Protein AF-A0A8T6RGA0-F1 (afdb_monomer)

Sequence (215 aa):
MQAIIEIVREMFVYLILLDALFLQGVWIYLGRKGEEAYIDDLINFRSPDSSLSRFYEWRVSNIANAIAESILFVVVLILTIIGLAALAGDIMILEPLVPVLIFVVFMSLISVIQMVRRIAFAIEKEKEVSKRLKAAEFKIETAQSIVDDLSNQGQFADGRLWFVLFRISRRQDPVGYAVKDVLIEKGKRLLRRIKAEDARRMAGAPPSSEGPGIE

Structure (mmCIF, N/CA/C/O backbone):
data_AF-A0A8T6RGA0-F1
#
_entry.id   AF-A0A8T6RGA0-F1
#
loop_
_atom_site.group_PDB
_atom_site.id
_atom_site.type_symbol
_atom_site.label_atom_id
_atom_site.label_alt_id
_atom_site.label_comp_id
_atom_site.label_asym_id
_atom_site.label_entity_id
_atom_site.label_seq_id
_atom_site.pdbx_PDB_ins_code
_atom_site.Cartn_x
_atom_site.Cartn_y
_atom_site.Cartn_z
_atom_site.occupancy
_atom_site.B_iso_or_equiv
_atom_site.auth_seq_id
_atom_site.auth_comp_id
_atom_site.auth_asym_id
_atom_site.auth_atom_id
_atom_site.pdbx_PDB_model_num
ATOM 1 N N . MET A 1 1 ? 23.045 -3.539 -45.597 1.00 72.25 1 MET A N 1
ATOM 2 C CA . MET A 1 1 ? 23.663 -3.605 -44.252 1.00 72.25 1 MET A CA 1
ATOM 3 C C . MET A 1 1 ? 23.101 -2.520 -43.336 1.00 72.25 1 MET A C 1
ATOM 5 O O . MET A 1 1 ? 22.551 -2.882 -42.311 1.00 72.25 1 MET A O 1
ATOM 9 N N . GLN A 1 2 ? 23.117 -1.238 -43.732 1.00 80.25 2 GLN A N 1
ATOM 10 C CA . GLN A 1 2 ? 22.517 -0.135 -42.951 1.00 80.25 2 GLN A CA 1
ATOM 11 C C . GLN A 1 2 ? 21.025 -0.337 -42.624 1.00 80.25 2 GLN A C 1
ATOM 13 O O . GLN A 1 2 ? 20.662 -0.255 -41.461 1.00 80.25 2 GLN A O 1
ATOM 18 N N . ALA A 1 3 ? 20.198 -0.742 -43.596 1.00 83.12 3 ALA A N 1
ATOM 19 C CA . ALA A 1 3 ? 18.775 -1.011 -43.347 1.00 83.12 3 ALA A CA 1
ATOM 20 C C . ALA A 1 3 ? 18.517 -2.122 -42.305 1.00 83.12 3 ALA A C 1
ATOM 22 O O . ALA A 1 3 ? 17.557 -2.055 -41.553 1.00 83.12 3 ALA A O 1
ATOM 23 N N . ILE A 1 4 ? 19.386 -3.140 -42.226 1.00 84.56 4 ILE A N 1
ATOM 24 C CA . ILE A 1 4 ? 19.249 -4.219 -41.229 1.00 84.56 4 ILE A CA 1
ATOM 25 C C . ILE A 1 4 ? 19.589 -3.690 -39.832 1.00 84.56 4 ILE A C 1
ATOM 27 O O . ILE A 1 4 ? 18.903 -4.017 -38.872 1.00 84.56 4 ILE A O 1
ATOM 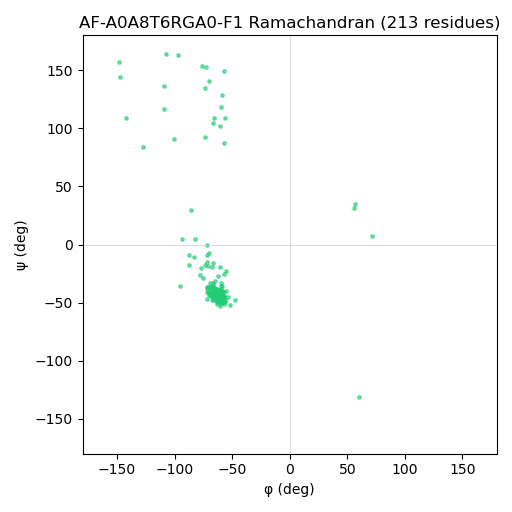31 N N . ILE A 1 5 ? 20.625 -2.853 -39.726 1.00 82.19 5 ILE A N 1
ATOM 32 C CA . ILE A 1 5 ? 21.027 -2.220 -38.464 1.00 82.19 5 ILE A CA 1
ATOM 33 C C . ILE A 1 5 ? 19.908 -1.307 -37.947 1.00 82.19 5 ILE A C 1
ATOM 35 O O . ILE A 1 5 ? 19.596 -1.338 -36.762 1.00 82.19 5 ILE A O 1
ATOM 39 N N . GLU A 1 6 ? 19.267 -0.548 -38.835 1.00 83.75 6 GLU A N 1
ATOM 40 C CA . GLU A 1 6 ? 18.159 0.346 -38.488 1.00 83.75 6 GLU A CA 1
ATOM 41 C C . GLU A 1 6 ? 16.918 -0.423 -38.008 1.00 83.75 6 GLU A C 1
ATOM 43 O O . GLU A 1 6 ? 16.397 -0.121 -36.938 1.00 83.75 6 GLU A O 1
ATOM 48 N N . ILE A 1 7 ? 16.531 -1.503 -38.699 1.00 87.19 7 ILE A N 1
ATOM 49 C CA . ILE A 1 7 ? 15.429 -2.385 -38.266 1.00 87.19 7 ILE A CA 1
ATOM 50 C C . ILE A 1 7 ? 15.711 -3.001 -36.888 1.00 87.19 7 ILE A C 1
ATOM 52 O O . ILE A 1 7 ? 14.831 -3.048 -36.028 1.00 87.19 7 ILE A O 1
ATOM 56 N N . VAL A 1 8 ? 16.939 -3.475 -36.653 1.00 85.88 8 VAL A N 1
ATOM 57 C CA . VAL A 1 8 ? 17.327 -4.039 -35.350 1.00 85.88 8 VAL A CA 1
ATOM 58 C C . VAL A 1 8 ? 17.259 -2.965 -34.262 1.00 85.88 8 VAL A C 1
ATOM 60 O O . VAL A 1 8 ? 16.722 -3.225 -33.186 1.00 85.88 8 VAL A O 1
ATOM 63 N N . ARG A 1 9 ? 17.733 -1.748 -34.549 1.00 84.38 9 ARG A N 1
ATOM 64 C CA . ARG A 1 9 ? 17.664 -0.602 -33.633 1.00 84.38 9 ARG A CA 1
ATOM 65 C C . ARG A 1 9 ? 16.221 -0.278 -33.246 1.00 84.38 9 ARG A C 1
ATOM 67 O O . ARG A 1 9 ? 15.924 -0.168 -32.059 1.00 84.38 9 ARG A O 1
ATOM 74 N N . GLU A 1 10 ? 15.322 -0.174 -34.223 1.00 86.81 10 GLU A N 1
ATOM 75 C CA . GLU A 1 10 ? 13.894 0.068 -33.987 1.00 86.81 10 GLU A CA 1
ATOM 76 C C . GLU A 1 10 ? 13.260 -1.042 -33.141 1.00 86.81 10 GLU A C 1
ATOM 78 O O . GLU A 1 10 ? 12.540 -0.759 -32.183 1.00 86.81 10 GLU A O 1
ATOM 83 N N . MET A 1 11 ? 13.581 -2.307 -33.423 1.00 89.12 11 MET A N 1
ATOM 84 C CA . MET A 1 11 ? 13.098 -3.440 -32.632 1.00 89.12 11 MET A CA 1
ATOM 85 C C . MET A 1 11 ? 13.503 -3.319 -31.153 1.00 89.12 11 MET A C 1
ATOM 87 O O . MET A 1 11 ? 12.670 -3.534 -30.274 1.00 89.12 11 MET A O 1
ATOM 91 N N . PHE A 1 12 ? 14.746 -2.927 -30.859 1.00 88.44 12 PHE A N 1
ATOM 92 C CA . PHE A 1 12 ? 15.197 -2.702 -29.481 1.00 88.44 12 PHE A CA 1
ATOM 93 C C . PHE A 1 12 ? 14.491 -1.524 -28.805 1.00 88.44 12 PHE A C 1
ATOM 95 O O . PHE A 1 12 ? 14.144 -1.625 -27.629 1.00 88.44 12 PHE A O 1
ATOM 102 N N . VAL A 1 13 ? 14.216 -0.440 -29.535 1.00 87.88 13 VAL A N 1
ATOM 103 C CA . VAL A 1 13 ? 13.419 0.688 -29.023 1.00 87.88 13 VAL A CA 1
ATOM 104 C C . VAL A 1 13 ? 12.036 0.204 -28.572 1.00 87.88 13 VAL A C 1
ATOM 106 O O . VAL A 1 13 ? 11.613 0.500 -27.453 1.00 87.88 13 VAL A O 1
ATOM 109 N N . TYR A 1 14 ? 11.353 -0.597 -29.397 1.00 89.25 14 TYR A N 1
ATOM 110 C CA . TYR A 1 14 ? 10.057 -1.178 -29.034 1.00 89.25 14 TYR A CA 1
ATOM 111 C C . TYR A 1 14 ? 10.147 -2.134 -27.843 1.00 89.25 14 TYR A C 1
ATOM 113 O O . TYR A 1 14 ? 9.277 -2.099 -26.973 1.00 89.25 14 TYR A O 1
ATOM 121 N N . LEU A 1 15 ? 11.196 -2.958 -27.772 1.00 91.81 15 LEU A N 1
ATOM 122 C CA . LEU A 1 15 ? 11.413 -3.867 -26.645 1.00 91.81 15 LEU A CA 1
ATOM 123 C C . LEU A 1 15 ? 11.602 -3.109 -25.328 1.00 91.81 15 LEU A C 1
ATOM 125 O O . LEU A 1 15 ? 10.983 -3.476 -24.334 1.00 91.81 15 LEU A O 1
ATOM 129 N N . ILE A 1 16 ? 12.390 -2.029 -25.325 1.00 90.06 16 ILE A N 1
ATOM 130 C CA . ILE A 1 16 ? 12.601 -1.192 -24.134 1.00 90.06 16 ILE A CA 1
ATOM 131 C C . ILE A 1 16 ? 11.288 -0.542 -23.683 1.00 90.06 16 ILE A C 1
ATOM 133 O O . ILE A 1 16 ? 10.979 -0.528 -22.492 1.00 90.06 16 ILE A O 1
ATOM 137 N N . LEU A 1 17 ? 10.489 -0.025 -24.622 1.00 88.81 17 LEU A N 1
ATOM 138 C CA . L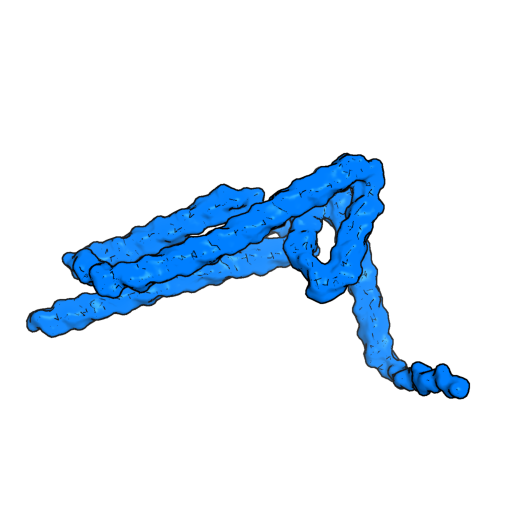EU A 1 17 ? 9.182 0.556 -24.305 1.00 88.81 17 LEU A CA 1
ATOM 139 C C . LEU A 1 17 ? 8.221 -0.480 -23.714 1.00 88.81 17 LEU A C 1
ATOM 141 O O . LEU A 1 17 ? 7.543 -0.201 -22.724 1.00 88.81 17 LEU A O 1
ATOM 145 N N . LEU A 1 18 ? 8.162 -1.670 -24.315 1.00 91.56 18 LEU A N 1
ATOM 146 C CA . LEU A 1 18 ? 7.295 -2.751 -23.860 1.00 91.56 18 LEU A CA 1
ATOM 147 C C . LEU A 1 18 ? 7.705 -3.240 -22.469 1.00 91.56 18 LEU A C 1
ATOM 149 O O . LEU A 1 18 ? 6.834 -3.425 -21.623 1.00 91.56 18 LEU A O 1
ATOM 153 N N . ASP A 1 19 ? 9.005 -3.388 -22.216 1.00 91.62 19 ASP A N 1
ATOM 154 C CA . ASP A 1 19 ? 9.544 -3.773 -20.911 1.00 91.62 19 ASP A CA 1
ATOM 155 C C . ASP A 1 19 ? 9.203 -2.741 -19.826 1.00 91.62 19 ASP A C 1
ATOM 157 O O . ASP A 1 19 ? 8.638 -3.092 -18.788 1.00 91.62 19 ASP A O 1
ATOM 161 N N . ALA A 1 20 ? 9.420 -1.449 -20.097 1.00 88.56 20 ALA A N 1
ATOM 162 C CA . ALA A 1 20 ? 9.095 -0.381 -19.152 1.00 88.56 20 ALA A CA 1
ATOM 163 C C . ALA A 1 20 ? 7.599 -0.358 -18.784 1.00 88.56 20 ALA A C 1
ATOM 165 O O . ALA A 1 20 ? 7.240 -0.275 -17.604 1.00 88.56 20 ALA A O 1
ATOM 166 N N . LEU A 1 21 ? 6.717 -0.477 -19.783 1.00 89.12 21 LEU A N 1
ATOM 167 C CA . LEU A 1 21 ? 5.268 -0.547 -19.570 1.00 89.12 21 LEU A CA 1
ATOM 168 C C . LEU A 1 21 ? 4.856 -1.827 -18.838 1.00 89.12 21 LEU A C 1
ATOM 170 O O . LEU A 1 21 ? 3.984 -1.786 -17.968 1.00 89.12 21 LEU A O 1
ATOM 174 N N . PHE A 1 22 ? 5.483 -2.957 -19.166 1.00 92.88 22 PHE A N 1
ATOM 175 C CA . PHE A 1 22 ? 5.225 -4.236 -18.519 1.00 92.88 22 PHE A CA 1
ATOM 176 C C . PHE A 1 22 ? 5.593 -4.187 -17.034 1.00 92.88 22 PHE A C 1
ATOM 178 O O . PHE A 1 22 ? 4.756 -4.515 -16.192 1.00 92.88 22 PHE A O 1
ATOM 185 N N . LEU A 1 23 ? 6.791 -3.705 -16.693 1.00 92.19 23 LEU A N 1
ATOM 186 C CA . LEU A 1 23 ? 7.234 -3.551 -15.306 1.00 92.19 23 LEU A CA 1
ATOM 187 C C . LEU A 1 23 ? 6.315 -2.612 -14.522 1.00 92.19 23 LEU A C 1
ATOM 189 O O . LEU A 1 23 ? 5.915 -2.938 -13.402 1.00 92.19 23 LEU A O 1
ATOM 193 N N . GLN A 1 24 ? 5.918 -1.484 -15.117 1.00 88.50 24 GLN A N 1
ATOM 194 C CA . GLN A 1 24 ? 4.953 -0.570 -14.505 1.00 88.50 24 GLN A CA 1
ATOM 195 C C . GLN A 1 24 ? 3.589 -1.243 -14.279 1.00 88.50 24 GLN A C 1
ATOM 197 O O . GLN A 1 24 ? 2.985 -1.084 -13.215 1.00 88.50 24 GLN A O 1
ATOM 202 N N . GLY A 1 25 ? 3.109 -2.026 -15.247 1.00 90.81 25 GLY A N 1
ATOM 203 C CA . GLY A 1 25 ? 1.863 -2.782 -15.140 1.00 90.81 25 GLY A CA 1
ATOM 204 C C . GLY A 1 25 ? 1.907 -3.829 -14.027 1.00 90.81 25 GLY A C 1
ATOM 205 O O . GLY A 1 25 ? 1.007 -3.871 -13.186 1.00 90.81 25 GLY A O 1
ATOM 206 N N . VAL A 1 26 ? 2.978 -4.627 -13.973 1.00 92.88 26 VAL A N 1
ATOM 207 C CA . VAL A 1 26 ? 3.211 -5.621 -12.914 1.00 92.88 26 VAL A CA 1
ATOM 208 C C . VAL A 1 26 ? 3.260 -4.948 -11.545 1.00 92.88 26 VAL A C 1
ATOM 210 O O . VAL A 1 26 ? 2.627 -5.426 -10.606 1.00 92.88 26 VAL A O 1
ATOM 213 N N . TRP A 1 27 ? 3.945 -3.811 -11.429 1.00 90.31 27 TRP A N 1
ATOM 214 C CA . TRP A 1 27 ? 4.041 -3.056 -10.183 1.00 90.31 27 TRP A CA 1
ATOM 215 C C . TRP A 1 27 ? 2.680 -2.591 -9.656 1.00 90.31 27 TRP A C 1
ATOM 217 O O . TRP A 1 27 ? 2.332 -2.830 -8.497 1.00 90.31 27 TRP A O 1
ATOM 227 N N . ILE A 1 28 ? 1.880 -1.962 -10.521 1.00 88.00 28 ILE A N 1
ATOM 228 C CA . ILE A 1 28 ? 0.531 -1.498 -10.174 1.00 88.00 28 ILE A CA 1
ATOM 229 C C . ILE A 1 28 ? -0.360 -2.690 -9.810 1.00 88.00 28 ILE A C 1
ATOM 231 O O . ILE A 1 28 ? -1.100 -2.634 -8.824 1.00 88.00 28 ILE A O 1
ATOM 235 N N . TYR A 1 29 ? -0.268 -3.779 -10.575 1.00 92.31 29 TYR A N 1
ATOM 236 C CA . TYR A 1 29 ? -1.023 -5.002 -10.325 1.00 92.31 29 TYR A CA 1
ATOM 237 C C . TYR A 1 29 ? -0.696 -5.612 -8.957 1.00 92.31 29 TYR A C 1
ATOM 239 O O . TYR A 1 29 ? -1.614 -5.913 -8.193 1.00 92.31 29 TYR A O 1
ATOM 247 N N . LEU A 1 30 ? 0.591 -5.746 -8.616 1.00 92.06 30 LEU A N 1
ATOM 248 C CA . LEU A 1 30 ? 1.034 -6.258 -7.317 1.00 92.06 30 LEU A CA 1
ATOM 249 C C . LEU A 1 30 ? 0.570 -5.363 -6.167 1.00 92.06 30 LEU A C 1
ATOM 251 O O . LEU A 1 30 ? 0.084 -5.879 -5.162 1.00 92.06 30 LEU A O 1
ATOM 255 N N . GLY A 1 31 ? 0.654 -4.038 -6.326 1.00 88.88 31 GLY A N 1
ATOM 256 C CA . GLY A 1 31 ? 0.154 -3.086 -5.334 1.00 88.88 31 GLY A CA 1
ATOM 257 C C . GLY A 1 31 ? -1.342 -3.262 -5.069 1.00 88.88 31 GLY A C 1
ATOM 258 O O . GLY A 1 31 ? -1.751 -3.418 -3.920 1.00 88.88 31 GLY A O 1
ATOM 259 N N . ARG A 1 32 ? -2.148 -3.324 -6.134 1.00 90.38 32 ARG A N 1
ATOM 260 C CA . ARG A 1 32 ? -3.601 -3.504 -6.033 1.00 90.38 32 ARG A CA 1
ATOM 261 C C . ARG A 1 32 ? -3.978 -4.868 -5.451 1.00 90.38 32 ARG A C 1
ATOM 263 O O . ARG A 1 32 ? -4.861 -4.950 -4.606 1.00 90.38 32 ARG A O 1
ATOM 270 N N . LYS A 1 33 ? -3.318 -5.946 -5.881 1.00 93.31 33 LYS A N 1
ATOM 271 C CA . LYS A 1 33 ? -3.587 -7.292 -5.353 1.00 93.31 33 LYS A CA 1
ATOM 272 C C . LYS A 1 33 ? -3.156 -7.447 -3.899 1.00 93.31 33 LYS A C 1
ATOM 274 O O . LYS A 1 33 ? -3.854 -8.111 -3.138 1.00 93.31 33 LYS A O 1
ATOM 279 N N . GLY A 1 34 ? -2.045 -6.822 -3.516 1.00 92.38 34 GLY A N 1
ATOM 280 C CA . GLY A 1 34 ? -1.620 -6.715 -2.123 1.00 92.38 34 GLY A CA 1
ATOM 281 C C . GLY A 1 34 ? -2.650 -5.990 -1.265 1.00 92.38 34 GLY A C 1
ATOM 282 O O . GLY A 1 34 ? -3.013 -6.492 -0.206 1.00 92.38 34 GLY A O 1
ATOM 283 N N . GLU A 1 35 ? -3.164 -4.859 -1.751 1.00 90.31 35 GLU A N 1
ATOM 284 C CA . GLU A 1 35 ? -4.221 -4.097 -1.081 1.00 90.31 35 GLU A CA 1
ATOM 285 C C . GLU A 1 35 ? -5.500 -4.925 -0.903 1.00 90.31 35 GLU A C 1
ATOM 287 O O . GLU A 1 35 ? -5.999 -5.025 0.214 1.00 90.31 35 GLU A O 1
ATOM 292 N N . GLU A 1 36 ? -5.999 -5.559 -1.970 1.00 92.31 36 GLU A N 1
ATOM 293 C CA . GLU A 1 36 ? -7.197 -6.412 -1.930 1.00 92.31 36 GLU A CA 1
ATOM 294 C C . GLU A 1 36 ? -7.044 -7.545 -0.896 1.00 92.31 36 GLU A C 1
ATOM 296 O O . GLU A 1 36 ? -7.918 -7.725 -0.048 1.00 92.31 36 GLU A O 1
ATOM 301 N N . ALA A 1 37 ? -5.918 -8.268 -0.925 1.00 90.69 37 ALA A N 1
ATOM 302 C CA . ALA A 1 37 ? -5.650 -9.365 0.007 1.00 90.69 37 ALA A CA 1
ATOM 303 C C . ALA A 1 37 ? -5.523 -8.880 1.460 1.00 90.69 37 ALA A C 1
ATOM 305 O O . ALA A 1 37 ? -6.036 -9.514 2.378 1.00 90.69 37 ALA A O 1
ATOM 306 N N . TYR A 1 38 ? -4.863 -7.741 1.673 1.00 91.50 38 TYR A N 1
ATOM 307 C CA . TYR A 1 38 ? -4.714 -7.167 3.005 1.00 91.50 38 TYR A CA 1
ATOM 308 C C . TYR A 1 38 ? -6.035 -6.657 3.571 1.00 91.50 38 TYR A C 1
ATOM 310 O O . TYR A 1 38 ? -6.313 -6.868 4.748 1.00 91.50 38 TYR A O 1
ATOM 318 N N . ILE A 1 39 ? -6.858 -5.996 2.754 1.00 89.25 39 ILE A N 1
ATOM 319 C CA . ILE A 1 39 ? -8.182 -5.522 3.168 1.00 89.25 39 ILE A CA 1
ATOM 320 C C . ILE A 1 39 ? -9.084 -6.704 3.536 1.00 89.25 39 ILE A C 1
ATOM 322 O O . ILE A 1 39 ? -9.800 -6.615 4.532 1.00 89.25 39 ILE A O 1
ATOM 326 N N . ASP A 1 40 ? -9.031 -7.809 2.792 1.00 89.56 40 ASP A N 1
ATOM 327 C CA . ASP A 1 40 ? -9.801 -9.012 3.122 1.00 89.56 40 ASP A CA 1
ATOM 328 C C . ASP A 1 40 ? -9.390 -9.603 4.482 1.00 89.56 40 ASP A C 1
ATOM 330 O O . ASP A 1 40 ? -10.238 -9.819 5.354 1.00 89.56 40 ASP A O 1
ATOM 334 N N . ASP A 1 41 ? -8.086 -9.768 4.729 1.00 89.06 41 ASP A N 1
ATOM 335 C CA . ASP A 1 41 ? -7.579 -10.219 6.034 1.00 89.06 41 ASP A CA 1
ATOM 336 C C . ASP A 1 41 ? -8.000 -9.260 7.163 1.00 89.06 41 ASP A C 1
ATOM 338 O O . ASP A 1 41 ? -8.397 -9.679 8.257 1.00 89.06 41 ASP A O 1
ATOM 342 N N . LEU A 1 42 ? -7.959 -7.958 6.879 1.00 88.19 42 LEU A N 1
ATOM 343 C CA . LEU A 1 42 ? -8.271 -6.884 7.810 1.00 88.19 42 LEU A CA 1
ATOM 344 C C . LEU A 1 42 ? -9.757 -6.863 8.212 1.00 88.19 42 LEU A C 1
ATOM 346 O O . LEU A 1 42 ? -10.061 -6.757 9.401 1.00 88.19 42 LEU A O 1
ATOM 350 N N . ILE A 1 43 ? -10.674 -7.015 7.252 1.00 85.19 43 ILE A N 1
ATOM 351 C CA . ILE A 1 43 ? -12.129 -7.072 7.491 1.00 85.19 43 ILE A CA 1
ATOM 352 C C . ILE A 1 43 ? -12.510 -8.340 8.265 1.00 85.19 43 ILE A C 1
ATOM 354 O O . ILE A 1 43 ? -13.414 -8.313 9.101 1.00 85.19 43 ILE A O 1
ATOM 358 N N . ASN A 1 44 ? -11.795 -9.442 8.035 1.00 86.50 44 ASN A N 1
ATOM 359 C CA . ASN A 1 44 ? -12.002 -10.703 8.743 1.00 86.50 44 ASN A CA 1
ATOM 360 C C . ASN A 1 44 ? -11.298 -10.767 10.112 1.00 86.50 44 ASN A C 1
ATOM 362 O O . ASN A 1 44 ? -11.341 -11.808 10.773 1.00 86.50 44 ASN A O 1
ATOM 366 N N . PHE A 1 45 ? -10.669 -9.673 10.562 1.00 85.56 45 PHE A N 1
ATOM 367 C CA . PHE A 1 45 ? -9.913 -9.584 11.818 1.00 85.56 45 PHE A CA 1
ATOM 368 C C . PHE A 1 45 ? -8.792 -10.632 11.946 1.00 85.56 45 PHE A C 1
ATOM 370 O O . PHE A 1 45 ? -8.486 -11.080 13.058 1.00 85.56 45 PHE A O 1
ATOM 377 N N . ARG A 1 46 ? -8.192 -11.039 10.822 1.00 84.25 46 ARG A N 1
ATOM 378 C CA . ARG A 1 46 ? -7.094 -12.013 10.755 1.00 84.25 46 ARG A CA 1
ATOM 379 C C . ARG A 1 46 ? -5.738 -11.316 10.671 1.00 84.25 46 ARG A C 1
ATOM 381 O O . ARG A 1 46 ? -5.642 -10.116 10.407 1.00 84.25 46 ARG A O 1
ATOM 388 N N . SER A 1 47 ? -4.673 -12.056 10.959 1.00 85.25 47 SER A N 1
ATOM 389 C CA . SER A 1 47 ? -3.321 -11.652 10.575 1.00 85.25 47 SER A CA 1
ATOM 390 C C . SER A 1 47 ? -3.123 -11.808 9.061 1.00 85.25 47 SER A C 1
ATOM 392 O O . SER A 1 47 ? -3.772 -12.652 8.453 1.00 85.25 47 SER A O 1
ATOM 394 N N . PRO A 1 48 ? -2.226 -11.016 8.453 1.00 87.06 48 PRO A N 1
ATOM 395 C CA . PRO A 1 48 ? -1.739 -11.204 7.103 1.00 87.06 48 PRO A CA 1
ATOM 396 C C . PRO A 1 48 ? -1.057 -12.546 6.963 1.00 87.06 48 PRO A C 1
ATOM 398 O O . PRO A 1 48 ? 0.093 -12.723 7.369 1.00 87.06 48 PRO A O 1
ATOM 401 N N . ASP A 1 49 ? -1.773 -13.486 6.366 1.00 88.44 49 ASP A N 1
ATOM 402 C CA . ASP A 1 49 ? -1.271 -14.845 6.207 1.00 88.44 49 ASP A CA 1
ATOM 403 C C . ASP A 1 49 ? -0.631 -15.015 4.815 1.00 88.44 49 ASP A C 1
ATOM 405 O O . ASP A 1 49 ? 0.417 -15.653 4.657 1.00 88.44 49 ASP A O 1
ATOM 409 N N . SER A 1 50 ? -1.193 -14.363 3.789 1.00 91.56 50 SER A N 1
ATOM 410 C CA . SER A 1 50 ? -0.662 -14.420 2.421 1.00 91.56 50 SER A CA 1
ATOM 411 C C . SER A 1 50 ? 0.597 -13.559 2.232 1.00 91.56 50 SER A C 1
ATOM 413 O O . SER A 1 50 ? 0.825 -12.566 2.926 1.00 91.56 50 SER A O 1
ATOM 415 N N . SER A 1 51 ? 1.454 -13.929 1.274 1.00 92.44 51 SER A N 1
ATOM 416 C CA . SER A 1 51 ? 2.651 -13.143 0.926 1.00 92.44 51 SER A CA 1
ATOM 417 C C . SER A 1 51 ? 2.297 -11.727 0.460 1.00 92.44 51 SER A C 1
ATOM 419 O O . SER A 1 51 ? 2.958 -10.774 0.861 1.00 92.44 51 SER A O 1
ATOM 421 N N . LEU A 1 52 ? 1.228 -11.584 -0.329 1.00 91.31 52 LEU A N 1
ATOM 422 C CA . LEU A 1 52 ? 0.736 -10.300 -0.832 1.00 91.31 52 LEU A CA 1
ATOM 423 C C . LEU A 1 52 ? 0.169 -9.413 0.282 1.00 91.31 52 LEU A C 1
ATOM 425 O O . LEU A 1 52 ? 0.465 -8.220 0.321 1.00 91.31 52 LEU A O 1
ATOM 429 N N . SER A 1 53 ? -0.586 -9.997 1.214 1.00 91.31 53 SER A N 1
ATOM 430 C CA . SER A 1 53 ? -1.116 -9.278 2.377 1.00 91.31 53 SER A CA 1
ATOM 431 C C . SER A 1 53 ? 0.010 -8.796 3.295 1.00 91.31 53 SER A C 1
ATOM 433 O O . SER A 1 53 ? 0.039 -7.628 3.678 1.00 91.31 53 SER A O 1
ATOM 435 N N . ARG A 1 54 ? 1.012 -9.647 3.567 1.00 92.62 54 ARG A N 1
ATOM 436 C CA . ARG A 1 54 ? 2.204 -9.269 4.352 1.00 92.62 54 ARG A CA 1
ATOM 437 C C . ARG A 1 54 ? 3.047 -8.202 3.665 1.00 92.62 54 ARG A C 1
ATOM 439 O O . ARG A 1 54 ? 3.536 -7.289 4.326 1.00 92.62 54 ARG A O 1
ATOM 446 N N . PHE A 1 55 ? 3.204 -8.296 2.346 1.00 92.31 55 PHE A N 1
ATOM 447 C CA . PHE A 1 55 ? 3.866 -7.267 1.550 1.00 92.31 55 PHE A CA 1
ATOM 448 C C . PHE A 1 55 ? 3.157 -5.917 1.6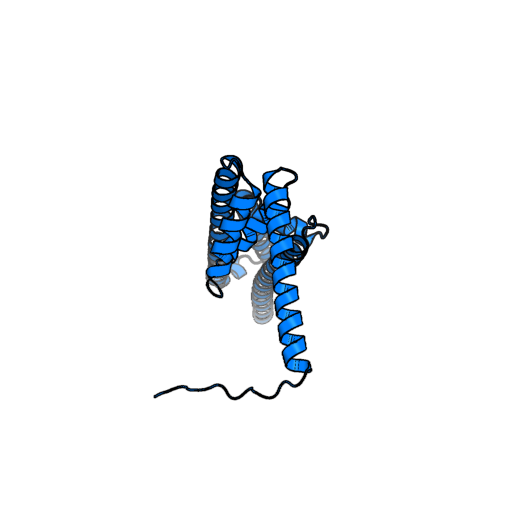94 1.00 92.31 55 PHE A C 1
ATOM 450 O O . PHE A 1 55 ? 3.803 -4.906 1.975 1.00 92.31 55 PHE A O 1
ATOM 457 N N . TYR A 1 56 ? 1.829 -5.902 1.566 1.00 91.44 56 TYR A N 1
ATOM 458 C CA . TYR A 1 56 ? 1.067 -4.670 1.709 1.00 91.44 56 TYR A CA 1
ATOM 459 C C . TYR A 1 56 ? 1.078 -4.147 3.152 1.00 91.44 56 TYR A C 1
ATOM 461 O O . TYR A 1 56 ? 1.270 -2.950 3.347 1.00 91.44 56 TYR A O 1
ATOM 469 N N . GLU A 1 57 ? 0.982 -5.014 4.168 1.00 92.12 57 GLU A N 1
ATOM 470 C CA . GLU A 1 57 ? 1.141 -4.642 5.584 1.00 92.12 57 GLU A CA 1
ATOM 471 C C . GLU A 1 57 ? 2.486 -3.956 5.832 1.00 92.12 57 GLU A C 1
ATOM 473 O O . GLU A 1 57 ? 2.539 -2.866 6.410 1.00 92.12 57 GLU A O 1
ATOM 478 N N . TRP A 1 58 ? 3.574 -4.563 5.349 1.00 92.62 58 TRP A N 1
ATOM 479 C CA . TRP A 1 58 ? 4.907 -3.978 5.422 1.00 92.62 58 TRP A CA 1
ATOM 480 C C . TRP A 1 58 ? 4.935 -2.604 4.744 1.00 92.62 58 TRP A C 1
ATOM 482 O O . TRP A 1 58 ? 5.395 -1.638 5.360 1.00 92.62 58 TRP A O 1
ATOM 492 N N . ARG A 1 59 ? 4.358 -2.476 3.544 1.00 89.19 59 ARG A N 1
ATOM 493 C CA . ARG A 1 59 ? 4.274 -1.215 2.793 1.00 89.19 59 ARG A CA 1
ATOM 494 C C . ARG A 1 59 ? 3.537 -0.112 3.562 1.00 89.19 59 ARG A C 1
ATOM 496 O O . ARG A 1 59 ? 4.018 1.017 3.596 1.00 89.19 59 ARG A O 1
ATOM 503 N N . VAL A 1 60 ? 2.401 -0.412 4.199 1.00 88.50 60 VAL A N 1
ATOM 504 C CA . VAL A 1 60 ? 1.572 0.588 4.912 1.00 88.50 60 VAL A CA 1
ATOM 505 C C . VAL A 1 60 ? 1.972 0.814 6.372 1.00 88.50 60 VAL A C 1
ATOM 507 O O . VAL A 1 60 ? 1.452 1.721 7.028 1.00 88.50 60 VAL A O 1
ATOM 510 N N . SER A 1 61 ? 2.865 -0.010 6.921 1.00 87.75 61 SER A N 1
ATOM 511 C CA . SER A 1 61 ? 3.301 0.108 8.318 1.00 87.75 61 SER A CA 1
ATOM 512 C C . SER A 1 61 ? 4.088 1.397 8.583 1.00 87.75 61 SER A C 1
ATOM 514 O O . SER A 1 61 ? 3.918 2.012 9.637 1.00 87.75 61 SER A O 1
ATOM 516 N N . ASN A 1 62 ? 4.899 1.840 7.618 1.00 88.69 62 ASN A N 1
ATOM 517 C CA . ASN A 1 62 ? 5.710 3.046 7.714 1.00 88.69 62 ASN A CA 1
ATOM 518 C C . ASN A 1 62 ? 5.867 3.709 6.337 1.00 88.69 62 ASN A C 1
ATOM 520 O O . ASN A 1 62 ? 6.036 3.036 5.324 1.00 88.69 62 ASN A O 1
ATOM 524 N N . ILE A 1 63 ? 5.896 5.042 6.320 1.00 89.31 63 ILE A N 1
ATOM 525 C CA . ILE A 1 63 ? 6.175 5.855 5.130 1.00 89.31 63 ILE A CA 1
ATOM 526 C C . ILE A 1 63 ? 7.512 5.455 4.492 1.00 89.31 63 ILE A C 1
ATOM 528 O O . ILE A 1 63 ? 7.607 5.368 3.270 1.00 89.31 63 ILE A O 1
ATOM 532 N N . ALA A 1 64 ? 8.528 5.170 5.312 1.00 89.62 64 ALA A N 1
ATOM 533 C CA . ALA A 1 64 ? 9.848 4.773 4.829 1.00 89.62 64 ALA A CA 1
ATOM 534 C C . ALA A 1 64 ? 9.804 3.500 3.966 1.00 89.62 64 ALA A C 1
ATOM 536 O O . ALA A 1 64 ? 10.519 3.425 2.972 1.00 89.62 64 ALA A O 1
ATOM 537 N N . ASN A 1 65 ? 8.929 2.542 4.290 1.00 90.62 65 ASN A N 1
ATOM 538 C CA . ASN A 1 65 ? 8.800 1.299 3.527 1.00 90.62 65 ASN A CA 1
ATOM 539 C C . ASN A 1 65 ? 8.184 1.559 2.152 1.00 90.62 65 ASN A C 1
ATOM 541 O O . ASN A 1 65 ? 8.703 1.074 1.154 1.00 90.62 65 ASN A O 1
ATOM 545 N N . ALA A 1 66 ? 7.137 2.387 2.082 1.00 87.12 66 ALA A N 1
ATOM 546 C CA . ALA A 1 66 ? 6.547 2.793 0.808 1.00 87.12 66 ALA A CA 1
ATOM 547 C C . ALA A 1 66 ? 7.546 3.555 -0.080 1.00 87.12 66 ALA A C 1
ATOM 549 O O . ALA A 1 66 ? 7.587 3.339 -1.289 1.00 87.12 66 ALA A O 1
ATOM 550 N N . ILE A 1 67 ? 8.385 4.416 0.507 1.00 89.00 67 ILE A N 1
ATOM 551 C CA . ILE A 1 67 ? 9.457 5.103 -0.228 1.00 89.00 67 ILE A CA 1
ATOM 552 C C . ILE A 1 67 ? 10.519 4.100 -0.700 1.00 89.00 67 ILE A C 1
ATOM 554 O O . ILE A 1 67 ? 10.908 4.140 -1.864 1.00 89.00 67 ILE A O 1
ATOM 558 N N . ALA A 1 68 ? 10.964 3.185 0.164 1.00 91.50 68 ALA A N 1
ATOM 559 C CA . ALA A 1 68 ? 11.975 2.183 -0.174 1.00 91.50 68 ALA A CA 1
ATOM 560 C C . ALA A 1 68 ? 11.519 1.257 -1.313 1.00 91.50 68 ALA A C 1
ATOM 562 O O . ALA A 1 68 ? 12.266 1.026 -2.257 1.00 91.50 68 ALA A O 1
ATOM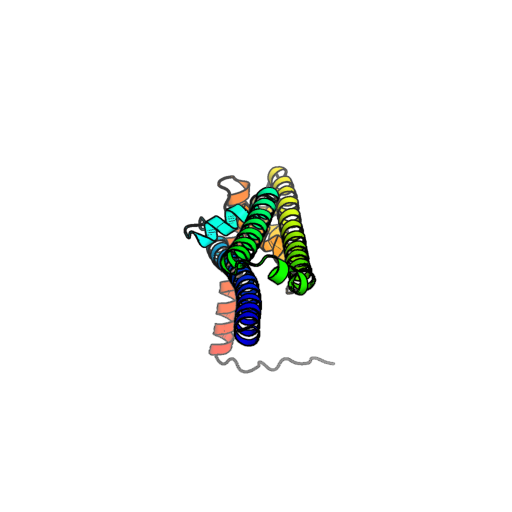 563 N N . GLU A 1 69 ? 10.275 0.784 -1.254 1.00 89.69 69 GLU A N 1
ATOM 564 C CA . GLU A 1 69 ? 9.607 -0.016 -2.289 1.00 89.69 69 GLU A CA 1
ATOM 565 C C . GLU A 1 69 ? 9.586 0.741 -3.628 1.00 89.69 69 GLU A C 1
ATOM 567 O O . GLU A 1 69 ? 9.978 0.216 -4.667 1.00 89.69 69 GLU A O 1
ATOM 572 N N . SER A 1 70 ? 9.260 2.030 -3.590 1.00 86.31 70 SER A N 1
ATOM 573 C CA . SER A 1 70 ? 9.245 2.897 -4.770 1.00 86.31 70 SER A CA 1
ATOM 574 C C . SER A 1 70 ? 10.627 3.121 -5.387 1.00 86.31 70 SER A C 1
ATOM 576 O O . SER A 1 70 ? 10.778 3.071 -6.607 1.00 86.31 70 SER A O 1
ATOM 578 N N . ILE A 1 71 ? 11.646 3.354 -4.555 1.00 89.25 71 ILE A N 1
ATOM 579 C CA . ILE A 1 71 ? 13.036 3.485 -5.008 1.00 89.25 71 ILE A CA 1
ATOM 580 C C . ILE A 1 71 ? 13.508 2.166 -5.620 1.00 89.25 71 ILE A C 1
ATOM 582 O O . ILE A 1 71 ? 14.113 2.179 -6.689 1.00 89.25 71 ILE A O 1
ATOM 586 N N . LEU A 1 72 ? 13.194 1.034 -4.984 1.00 92.12 72 LEU A N 1
ATOM 587 C CA . LEU A 1 72 ? 13.535 -0.292 -5.492 1.00 92.12 72 LEU A CA 1
ATOM 588 C C . LEU A 1 72 ? 12.949 -0.519 -6.891 1.00 92.12 72 LEU A C 1
ATOM 590 O O . LEU A 1 72 ? 13.670 -0.965 -7.779 1.00 92.12 72 LEU A O 1
ATOM 594 N N . PHE A 1 73 ? 11.682 -0.157 -7.110 1.00 90.31 73 PHE A N 1
ATOM 595 C CA . PHE A 1 73 ? 11.059 -0.236 -8.432 1.00 90.31 73 PHE A CA 1
ATOM 596 C C . PHE A 1 73 ? 11.796 0.611 -9.476 1.00 90.31 73 PHE A C 1
ATOM 598 O O . PHE A 1 73 ? 12.118 0.111 -10.551 1.00 90.31 73 PHE A O 1
ATOM 605 N N . VAL A 1 74 ? 12.118 1.869 -9.155 1.00 88.00 74 VAL A N 1
ATOM 606 C CA . VAL A 1 74 ? 12.847 2.761 -10.073 1.00 88.00 74 VAL A CA 1
ATOM 607 C C . VAL A 1 74 ? 14.236 2.209 -10.399 1.00 88.00 74 VAL A C 1
ATOM 609 O O . VAL A 1 74 ? 14.647 2.239 -11.555 1.00 88.00 74 VAL A O 1
ATOM 612 N N . VAL A 1 75 ? 14.948 1.665 -9.410 1.00 91.62 75 VAL A N 1
ATOM 613 C CA . VAL A 1 75 ? 16.257 1.031 -9.625 1.00 91.62 75 VAL A CA 1
ATOM 614 C C . VAL A 1 75 ? 16.129 -0.172 -10.560 1.00 91.62 75 VAL A C 1
ATOM 616 O O . VAL A 1 75 ? 16.892 -0.271 -11.516 1.00 91.62 75 VAL A O 1
ATOM 619 N N . VAL A 1 76 ? 15.151 -1.053 -10.334 1.00 93.19 76 VAL A N 1
ATOM 620 C CA . VAL A 1 76 ? 14.899 -2.215 -11.204 1.00 93.19 76 VAL A CA 1
ATOM 621 C C . VAL A 1 76 ? 14.559 -1.776 -12.629 1.00 93.19 76 VAL A C 1
ATOM 623 O O . VAL A 1 76 ? 15.112 -2.326 -13.579 1.00 93.19 76 VAL A O 1
ATOM 626 N N . LEU A 1 77 ? 13.713 -0.757 -12.789 1.00 89.88 77 LEU A N 1
ATOM 627 C CA . LEU A 1 77 ? 13.347 -0.194 -14.089 1.00 89.88 77 LEU A CA 1
ATOM 628 C C . LEU A 1 77 ? 14.569 0.376 -14.830 1.00 89.88 77 LEU A C 1
ATOM 630 O O . LEU A 1 77 ? 14.791 0.083 -15.998 1.00 89.88 77 LEU A O 1
ATOM 634 N N . ILE A 1 78 ? 15.405 1.165 -14.154 1.00 88.56 78 ILE A N 1
ATOM 635 C CA . ILE A 1 78 ? 16.610 1.738 -14.771 1.00 88.56 78 ILE A CA 1
ATOM 636 C C . ILE A 1 78 ? 17.595 0.631 -15.168 1.00 88.56 78 ILE A C 1
ATOM 638 O O . ILE A 1 78 ? 18.133 0.658 -16.273 1.00 88.56 78 ILE A O 1
ATOM 642 N N . LEU A 1 79 ? 17.824 -0.353 -14.293 1.00 93.00 79 LEU A N 1
ATOM 643 C CA . LEU A 1 79 ? 18.752 -1.455 -14.563 1.00 93.00 79 LEU A CA 1
ATOM 644 C C . LEU A 1 79 ? 18.297 -2.331 -15.735 1.00 93.00 79 LEU A C 1
ATOM 646 O O . LEU A 1 79 ? 19.133 -2.750 -16.532 1.00 93.00 79 LEU A O 1
ATOM 650 N N . THR A 1 80 ? 16.996 -2.588 -15.859 1.00 93.25 80 THR A N 1
ATOM 651 C CA . THR A 1 80 ? 16.427 -3.363 -16.975 1.00 93.25 80 THR A CA 1
ATOM 652 C C . THR A 1 80 ? 16.563 -2.615 -18.299 1.00 93.25 80 THR A C 1
ATOM 654 O O . THR A 1 80 ? 17.074 -3.185 -19.262 1.00 93.25 80 THR A O 1
ATOM 657 N N . ILE A 1 81 ? 16.267 -1.312 -18.326 1.00 90.38 81 ILE A N 1
ATOM 658 C CA . ILE A 1 81 ? 16.477 -0.461 -19.509 1.00 90.38 81 ILE A CA 1
ATOM 659 C C . ILE A 1 81 ? 17.956 -0.413 -19.919 1.00 90.38 81 ILE A C 1
ATOM 661 O O . ILE A 1 81 ? 18.277 -0.600 -21.094 1.00 90.38 81 ILE A O 1
ATOM 665 N N . ILE A 1 82 ? 18.869 -0.181 -18.967 1.00 89.50 82 ILE A N 1
ATOM 666 C CA . ILE A 1 82 ? 20.316 -0.156 -19.240 1.00 89.50 82 ILE A CA 1
ATOM 667 C C . ILE A 1 82 ? 20.787 -1.523 -19.745 1.00 89.50 82 ILE A C 1
ATOM 669 O O . ILE A 1 82 ? 21.565 -1.584 -20.695 1.00 89.50 82 ILE A O 1
ATOM 673 N N . GLY A 1 83 ? 20.302 -2.614 -19.148 1.00 91.12 83 GLY A N 1
ATOM 674 C CA . GLY A 1 83 ? 20.606 -3.974 -19.585 1.00 91.12 83 GLY A CA 1
ATOM 675 C C . GLY A 1 83 ? 20.177 -4.228 -21.031 1.00 91.12 83 GLY A C 1
ATOM 676 O O . GLY A 1 83 ? 20.970 -4.733 -21.821 1.00 91.12 83 GLY A O 1
ATOM 677 N N . LEU A 1 84 ? 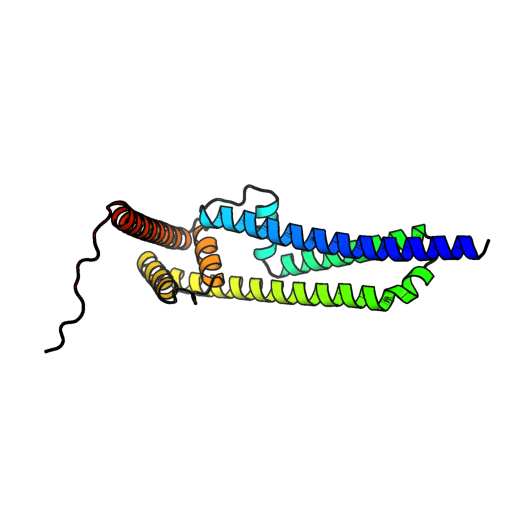18.964 -3.813 -21.407 1.00 91.12 84 LEU A N 1
ATOM 678 C CA . LEU A 1 84 ? 18.465 -3.929 -22.780 1.00 91.12 84 LEU A CA 1
ATOM 679 C C . LEU A 1 84 ? 19.266 -3.071 -23.770 1.00 91.12 84 LEU A C 1
ATOM 681 O O . LEU A 1 84 ? 19.597 -3.546 -24.855 1.00 91.12 84 LEU A O 1
ATOM 685 N N . ALA A 1 85 ? 19.638 -1.844 -23.396 1.00 88.31 85 ALA A N 1
ATOM 686 C CA . ALA A 1 85 ? 20.485 -0.990 -24.230 1.00 88.31 85 ALA A CA 1
ATOM 687 C C . ALA A 1 85 ? 21.900 -1.566 -24.410 1.00 88.31 85 ALA A C 1
ATOM 689 O O . ALA A 1 85 ? 22.451 -1.536 -25.509 1.00 88.31 85 ALA A O 1
ATOM 690 N N . ALA A 1 86 ? 22.477 -2.146 -23.352 1.00 89.25 86 ALA A N 1
ATOM 691 C CA . ALA A 1 86 ? 23.769 -2.821 -23.421 1.00 89.25 86 ALA A CA 1
ATOM 692 C C . ALA A 1 86 ? 23.721 -4.060 -24.333 1.00 89.25 86 ALA A C 1
ATOM 694 O O . ALA A 1 86 ? 24.653 -4.279 -25.105 1.00 89.25 86 ALA A O 1
ATOM 695 N N . LEU A 1 87 ? 22.625 -4.832 -24.300 1.00 90.19 87 LEU A N 1
ATOM 696 C CA . LEU A 1 87 ? 22.399 -5.964 -25.211 1.00 90.19 87 LEU A CA 1
ATOM 697 C C . LEU A 1 87 ? 22.261 -5.531 -26.676 1.00 90.19 87 LEU A C 1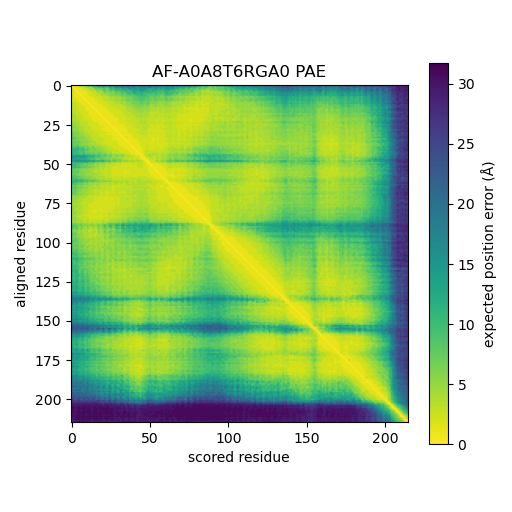
ATOM 699 O O . LEU A 1 87 ? 22.669 -6.273 -27.567 1.00 90.19 87 LEU A O 1
ATOM 703 N N . ALA A 1 88 ? 21.723 -4.337 -26.927 1.00 87.00 88 ALA A N 1
ATOM 704 C CA . ALA A 1 88 ? 21.654 -3.763 -28.267 1.00 87.00 88 ALA A CA 1
ATOM 705 C C . ALA A 1 88 ? 23.025 -3.300 -28.799 1.00 87.00 88 ALA A C 1
ATOM 707 O O . ALA A 1 88 ? 23.167 -3.049 -29.993 1.00 87.00 88 ALA A O 1
ATOM 708 N N . GLY A 1 89 ? 24.035 -3.179 -27.927 1.00 86.62 89 GLY A N 1
ATOM 709 C CA . GLY A 1 89 ? 25.382 -2.727 -28.283 1.00 86.62 89 GLY A CA 1
ATOM 710 C C . GLY A 1 89 ? 25.480 -1.237 -28.628 1.00 86.62 89 GLY A C 1
ATOM 711 O O . GLY A 1 89 ? 26.540 -0.787 -29.056 1.00 86.62 89 GLY A O 1
ATOM 712 N N . ASP A 1 90 ? 24.402 -0.474 -28.436 1.00 83.25 90 ASP A N 1
ATOM 713 C CA . ASP A 1 90 ? 24.329 0.946 -28.767 1.00 83.25 90 ASP A CA 1
ATOM 714 C C . ASP A 1 90 ? 23.522 1.711 -27.713 1.00 83.25 90 ASP A C 1
ATOM 716 O O . ASP A 1 90 ? 22.297 1.615 -27.634 1.00 83.25 90 ASP A O 1
ATOM 720 N N . ILE A 1 91 ? 24.211 2.523 -26.911 1.00 80.94 91 ILE A N 1
ATOM 721 C CA . ILE A 1 91 ? 23.558 3.356 -25.898 1.00 80.94 91 ILE A CA 1
ATOM 722 C C . ILE A 1 91 ? 22.805 4.546 -26.511 1.00 80.94 91 ILE A C 1
ATOM 724 O O . ILE A 1 91 ? 21.912 5.097 -25.869 1.00 80.94 91 ILE A O 1
ATOM 728 N N . MET A 1 92 ? 23.093 4.909 -27.768 1.00 85.25 92 MET A N 1
ATOM 729 C CA . MET A 1 92 ? 22.372 5.959 -28.498 1.00 85.25 92 MET A CA 1
ATOM 730 C C . MET A 1 92 ? 20.943 5.541 -28.875 1.00 85.25 92 MET A C 1
ATOM 732 O O . MET A 1 92 ? 20.150 6.369 -29.323 1.00 85.25 92 MET A O 1
ATOM 736 N N . ILE A 1 93 ? 20.556 4.278 -28.659 1.00 84.31 93 ILE A N 1
ATOM 737 C CA . ILE A 1 93 ? 19.146 3.850 -28.673 1.00 84.31 93 ILE A CA 1
ATOM 738 C C . ILE A 1 93 ? 18.325 4.545 -27.581 1.00 84.31 93 ILE A C 1
ATOM 740 O O . ILE A 1 93 ? 17.121 4.733 -27.751 1.00 84.31 93 ILE A O 1
ATOM 744 N N . LEU A 1 94 ? 18.955 4.956 -26.475 1.00 83.94 94 LEU A N 1
ATOM 745 C CA . LEU A 1 94 ? 18.249 5.593 -25.365 1.00 83.94 94 LEU A CA 1
ATOM 746 C C . LEU A 1 94 ? 17.912 7.059 -25.629 1.00 83.94 94 LEU A C 1
ATOM 748 O O . LEU A 1 94 ? 16.932 7.542 -25.073 1.00 83.94 94 LEU A O 1
ATOM 752 N N . GLU A 1 95 ? 18.674 7.760 -26.470 1.00 86.75 95 GLU A N 1
ATOM 753 C CA . GLU A 1 95 ? 18.480 9.189 -26.753 1.00 86.75 95 GLU A CA 1
ATOM 754 C C . GLU A 1 95 ? 17.036 9.543 -27.167 1.00 86.75 95 GLU A C 1
ATOM 756 O O . GLU A 1 95 ? 16.427 10.382 -26.496 1.00 86.75 95 GLU A O 1
ATOM 761 N N . PRO A 1 96 ? 16.416 8.880 -28.168 1.00 84.75 96 PRO A N 1
ATOM 762 C CA . PRO A 1 96 ? 15.021 9.153 -28.522 1.00 84.75 96 PRO A CA 1
ATOM 763 C C . PRO A 1 96 ? 14.022 8.722 -27.436 1.00 84.75 96 PRO A C 1
ATOM 765 O O . PRO A 1 96 ? 12.889 9.199 -27.415 1.00 84.75 96 PRO A O 1
ATOM 768 N N . LEU A 1 97 ? 14.423 7.827 -26.528 1.00 83.81 97 LEU A N 1
ATOM 769 C CA . LEU A 1 97 ? 13.584 7.311 -25.448 1.00 83.81 97 LEU A CA 1
ATOM 770 C C . LEU A 1 97 ? 13.626 8.176 -24.187 1.00 83.81 97 LEU A C 1
ATOM 772 O O . LEU A 1 97 ? 12.710 8.074 -23.372 1.00 83.81 97 LEU A O 1
ATOM 776 N N . VAL A 1 98 ? 14.628 9.050 -24.027 1.00 86.06 98 VAL A N 1
ATOM 777 C CA . VAL A 1 98 ? 14.788 9.910 -22.841 1.00 86.06 98 VAL A CA 1
ATOM 778 C C . VAL A 1 98 ? 13.486 10.626 -22.449 1.00 86.06 98 VAL A C 1
ATOM 780 O O . VAL A 1 98 ? 13.119 10.536 -21.276 1.00 86.06 98 VAL A O 1
ATOM 783 N N . PRO A 1 99 ? 12.726 11.269 -23.363 1.00 86.50 99 PRO A N 1
ATOM 784 C CA . PRO A 1 99 ? 11.475 11.932 -22.989 1.00 86.50 99 PRO A CA 1
ATOM 785 C C . PRO A 1 99 ? 10.438 10.968 -22.400 1.00 86.50 99 PRO A C 1
ATOM 787 O O . PRO A 1 99 ? 9.774 11.294 -21.415 1.00 86.50 99 PRO A O 1
ATOM 790 N N . VAL A 1 100 ? 10.325 9.762 -22.966 1.00 82.69 100 VAL A N 1
ATOM 791 C CA . VAL A 1 100 ? 9.389 8.731 -22.495 1.00 82.69 100 VAL A CA 1
ATOM 792 C C . VAL A 1 100 ? 9.831 8.183 -21.142 1.00 82.69 100 VAL A C 1
ATOM 794 O O . VAL A 1 100 ? 9.010 8.053 -20.237 1.00 82.69 100 VAL A O 1
ATOM 797 N N . LEU A 1 101 ? 11.126 7.923 -20.965 1.00 81.56 101 LEU A N 1
ATOM 798 C CA . LEU A 1 101 ? 11.677 7.452 -19.695 1.00 81.56 101 LEU A CA 1
ATOM 799 C C . LEU A 1 101 ? 11.471 8.479 -18.579 1.00 81.56 101 LEU A C 1
ATOM 801 O O . LEU A 1 101 ? 11.015 8.122 -17.494 1.00 81.56 101 LEU A O 1
ATOM 805 N N . ILE A 1 102 ? 11.725 9.761 -18.858 1.00 86.12 102 ILE A N 1
ATOM 806 C CA . ILE A 1 102 ? 11.441 10.855 -17.921 1.00 86.12 102 ILE A CA 1
ATOM 807 C C . ILE A 1 102 ? 9.953 10.879 -17.571 1.00 86.12 102 ILE A C 1
ATOM 809 O O . ILE A 1 102 ? 9.610 10.991 -16.395 1.00 86.12 102 ILE A O 1
ATOM 813 N N . PHE A 1 103 ? 9.067 10.739 -18.559 1.00 84.94 103 PHE A N 1
ATOM 814 C CA . PHE A 1 103 ? 7.625 10.706 -18.324 1.00 84.94 103 PHE A CA 1
ATOM 815 C C . PHE A 1 103 ? 7.206 9.528 -17.430 1.00 84.94 103 PHE A C 1
ATOM 817 O O . PHE A 1 103 ? 6.469 9.727 -16.464 1.00 84.94 103 PHE A O 1
ATOM 824 N N . VAL A 1 104 ? 7.709 8.317 -17.689 1.00 81.44 104 VAL A N 1
ATOM 825 C CA . VAL A 1 104 ? 7.428 7.119 -16.875 1.00 81.44 104 VAL A CA 1
ATOM 826 C C . VAL A 1 104 ? 7.927 7.298 -15.441 1.00 81.44 104 VAL A C 1
ATOM 828 O O . VAL A 1 104 ? 7.194 7.013 -14.488 1.00 81.44 104 VAL A O 1
ATOM 831 N N . VAL A 1 105 ? 9.142 7.824 -15.262 1.00 82.75 105 VAL A N 1
ATOM 832 C CA . VAL A 1 105 ? 9.698 8.125 -13.935 1.00 82.75 105 VAL A CA 1
ATOM 833 C C . VAL A 1 105 ? 8.851 9.180 -13.227 1.00 82.75 105 VAL A C 1
ATOM 835 O O . VAL A 1 105 ? 8.490 8.995 -12.067 1.00 82.75 105 VAL A O 1
ATOM 838 N N . PHE A 1 106 ? 8.462 10.253 -13.915 1.00 86.25 106 PHE A N 1
ATOM 839 C CA . PHE A 1 106 ? 7.631 11.314 -13.351 1.00 86.25 106 PHE A CA 1
ATOM 840 C C . PHE A 1 106 ? 6.251 10.804 -12.911 1.00 86.25 106 PHE A C 1
ATOM 842 O O . PHE A 1 106 ? 5.823 11.061 -11.783 1.00 86.25 106 PHE A O 1
ATOM 849 N N . MET A 1 107 ? 5.579 10.016 -13.754 1.00 84.88 107 MET A N 1
ATOM 850 C CA . MET A 1 107 ? 4.304 9.374 -13.417 1.00 84.88 107 MET A CA 1
ATOM 851 C C . MET A 1 107 ? 4.445 8.426 -12.223 1.00 84.88 107 MET A C 1
ATOM 853 O O . MET A 1 107 ? 3.592 8.413 -11.330 1.00 84.88 107 MET A O 1
ATOM 857 N N . SER A 1 108 ? 5.552 7.683 -12.165 1.00 80.19 108 SER A N 1
ATOM 858 C CA . SER A 1 108 ? 5.874 6.823 -11.027 1.00 80.19 108 SER A CA 1
ATOM 859 C C . SER A 1 108 ? 6.030 7.654 -9.753 1.00 80.19 108 SER A C 1
ATOM 861 O O . SER A 1 108 ? 5.370 7.363 -8.760 1.00 80.19 108 SER A O 1
ATOM 863 N N . LEU A 1 109 ? 6.793 8.752 -9.781 1.00 83.44 109 LEU A N 1
ATOM 864 C CA . LEU A 1 109 ? 6.967 9.647 -8.631 1.00 83.44 109 LEU A CA 1
ATOM 865 C C . LEU A 1 109 ? 5.639 10.228 -8.128 1.00 83.44 109 LEU A C 1
ATOM 867 O O . LEU A 1 109 ? 5.405 10.249 -6.919 1.00 83.44 109 LEU A O 1
ATOM 871 N N . ILE A 1 110 ? 4.739 10.649 -9.024 1.00 88.06 110 ILE A N 1
ATOM 872 C CA . ILE A 1 110 ? 3.402 11.123 -8.630 1.00 88.06 110 ILE A CA 1
ATOM 873 C C . ILE A 1 110 ? 2.636 10.022 -7.891 1.00 88.06 110 ILE A C 1
ATOM 875 O O . ILE A 1 110 ? 2.089 10.277 -6.814 1.00 88.06 110 ILE A O 1
ATOM 879 N N . SER A 1 111 ? 2.618 8.800 -8.431 1.00 81.88 111 SER A N 1
ATOM 880 C CA . SER A 1 111 ? 1.952 7.658 -7.792 1.00 81.88 111 SER A CA 1
ATOM 881 C C . SER A 1 111 ? 2.509 7.394 -6.390 1.00 81.88 111 SER A C 1
ATOM 883 O O . SER A 1 111 ? 1.757 7.143 -5.445 1.00 81.88 111 SER A O 1
ATOM 885 N N . VAL A 1 112 ? 3.827 7.500 -6.231 1.00 83.00 112 VAL A N 1
ATOM 886 C CA . VAL A 1 112 ? 4.520 7.309 -4.953 1.00 83.00 112 VAL A CA 1
ATOM 887 C C . VAL A 1 112 ? 4.141 8.394 -3.955 1.00 83.00 112 VAL A C 1
ATOM 889 O O . VAL A 1 112 ? 3.769 8.082 -2.826 1.00 83.00 112 VAL A O 1
ATOM 892 N N . ILE A 1 113 ? 4.158 9.664 -4.365 1.00 87.44 113 ILE A N 1
ATOM 893 C CA . ILE A 1 113 ? 3.766 10.795 -3.512 1.00 87.44 113 ILE A CA 1
ATOM 894 C C . ILE A 1 113 ? 2.318 10.640 -3.042 1.00 87.44 113 ILE A C 1
ATOM 896 O O . ILE A 1 113 ? 2.020 10.851 -1.863 1.00 87.44 113 ILE A O 1
ATOM 900 N N . GLN A 1 114 ? 1.409 10.254 -3.940 1.00 87.75 114 GLN A N 1
ATOM 901 C CA . GLN A 1 114 ? 0.012 10.005 -3.588 1.00 87.75 114 GLN A CA 1
ATOM 902 C C . GLN A 1 114 ? -0.114 8.878 -2.558 1.00 87.75 114 GLN A C 1
ATOM 904 O O . GLN A 1 114 ? -0.840 9.032 -1.573 1.00 87.75 114 GLN A O 1
ATOM 909 N N . MET A 1 115 ? 0.617 7.777 -2.744 1.00 83.88 115 MET A N 1
ATOM 910 C CA . MET A 1 115 ? 0.621 6.645 -1.816 1.00 83.88 115 MET A CA 1
ATOM 911 C C . MET A 1 115 ? 1.196 7.025 -0.447 1.00 83.88 115 MET A C 1
ATOM 913 O O . MET A 1 115 ? 0.576 6.772 0.584 1.00 83.88 115 MET A O 1
ATOM 917 N N . VAL A 1 116 ? 2.339 7.711 -0.426 1.00 87.06 116 VAL A N 1
ATOM 918 C CA . VAL A 1 116 ? 2.983 8.199 0.801 1.00 87.06 116 VAL A CA 1
ATOM 919 C C . VAL A 1 116 ? 2.048 9.116 1.579 1.00 87.06 116 VAL A C 1
ATOM 921 O O . VAL A 1 116 ? 1.889 8.940 2.784 1.00 87.06 116 VAL A O 1
ATOM 924 N N . ARG A 1 117 ? 1.375 10.056 0.906 1.00 88.75 117 ARG A N 1
ATOM 925 C CA . ARG A 1 117 ? 0.388 10.936 1.547 1.00 88.75 117 ARG A CA 1
ATOM 926 C C . ARG A 1 117 ? -0.773 10.154 2.158 1.00 88.75 117 ARG A C 1
ATOM 928 O O . ARG A 1 117 ? -1.188 10.470 3.271 1.00 88.75 117 ARG A O 1
ATOM 935 N N . ARG A 1 118 ? -1.280 9.125 1.468 1.00 85.94 118 ARG A N 1
ATOM 936 C CA . ARG A 1 118 ? -2.342 8.249 1.997 1.00 85.94 118 ARG A CA 1
ATOM 937 C C . ARG A 1 118 ? -1.883 7.508 3.254 1.00 85.94 118 ARG A C 1
ATOM 939 O O . ARG A 1 118 ? -2.607 7.505 4.246 1.00 85.94 118 ARG A O 1
ATOM 946 N N . ILE A 1 119 ? -0.679 6.937 3.234 1.00 86.25 119 ILE A N 1
ATOM 947 C CA . ILE A 1 119 ? -0.103 6.215 4.379 1.00 86.25 119 ILE A CA 1
ATOM 948 C C . ILE A 1 119 ? 0.164 7.167 5.549 1.00 86.25 119 ILE A C 1
ATOM 950 O O . ILE A 1 119 ? -0.185 6.850 6.683 1.00 86.25 119 ILE A O 1
ATOM 954 N N . ALA A 1 120 ? 0.729 8.347 5.285 1.00 88.25 120 ALA A N 1
ATOM 955 C CA . ALA A 1 120 ? 0.993 9.357 6.305 1.00 88.25 120 ALA A CA 1
ATOM 956 C C . ALA A 1 120 ? -0.290 9.768 7.036 1.00 88.25 120 ALA A C 1
ATOM 958 O O . ALA A 1 120 ? -0.331 9.742 8.265 1.00 88.25 120 ALA A O 1
ATOM 959 N N . PHE A 1 121 ? -1.353 10.046 6.277 1.00 87.75 121 PHE A N 1
ATOM 960 C CA . PHE A 1 121 ? -2.666 10.359 6.832 1.00 87.75 121 PHE A CA 1
ATOM 961 C C . PHE A 1 121 ? -3.224 9.207 7.681 1.00 87.75 121 PHE A C 1
ATOM 963 O O . PHE A 1 121 ? -3.702 9.435 8.791 1.00 87.75 121 PHE A O 1
ATOM 970 N N . ALA A 1 122 ? -3.130 7.964 7.196 1.00 86.81 122 ALA A N 1
ATOM 971 C CA . ALA A 1 122 ? -3.591 6.796 7.944 1.00 86.81 122 ALA A CA 1
ATOM 972 C C . ALA A 1 122 ? -2.829 6.625 9.272 1.00 86.81 122 ALA A C 1
ATOM 974 O O . ALA A 1 122 ? -3.448 6.398 10.308 1.00 86.81 122 ALA A O 1
ATOM 975 N N . ILE A 1 123 ? -1.502 6.794 9.269 1.00 88.00 123 ILE A N 1
ATOM 976 C CA . ILE A 1 123 ? -0.668 6.707 10.478 1.00 88.00 123 ILE A CA 1
ATOM 977 C C . ILE A 1 123 ? -1.008 7.829 11.467 1.00 88.00 123 ILE A C 1
ATOM 979 O O . ILE A 1 123 ? -1.087 7.588 12.673 1.00 88.00 123 ILE A O 1
ATOM 983 N N . GLU A 1 124 ? -1.193 9.057 10.987 1.00 90.81 124 GLU A N 1
ATOM 984 C CA . GLU A 1 124 ? -1.561 10.196 11.830 1.00 90.81 124 GLU A CA 1
ATOM 985 C C . GLU A 1 124 ? -2.922 9.975 12.497 1.00 90.81 124 GLU A C 1
ATOM 987 O O . GLU A 1 124 ? -3.041 10.099 13.719 1.00 90.81 124 GLU A O 1
ATOM 992 N N . LYS A 1 125 ? -3.923 9.545 11.723 1.00 88.69 125 LYS A N 1
ATOM 993 C CA . LYS A 1 125 ? -5.258 9.233 12.245 1.00 88.69 125 LYS A CA 1
ATOM 994 C C . LYS A 1 125 ? -5.247 8.054 13.205 1.00 88.69 125 LYS A C 1
ATOM 996 O O . LYS A 1 125 ? -5.910 8.104 14.238 1.00 88.69 125 LYS A O 1
ATOM 1001 N N . GLU A 1 126 ? -4.450 7.028 12.934 1.00 89.12 126 GLU A N 1
ATOM 1002 C CA . GLU A 1 126 ? -4.268 5.910 13.857 1.00 89.12 126 GLU A CA 1
ATOM 1003 C C . GLU A 1 126 ? -3.689 6.369 15.199 1.00 89.12 126 GLU A C 1
ATOM 1005 O O . GLU A 1 126 ? -4.161 5.947 16.257 1.00 89.12 126 GLU A O 1
ATOM 1010 N N . LYS A 1 127 ? -2.695 7.267 15.180 1.00 89.75 127 LYS A N 1
ATOM 1011 C CA . LYS A 1 127 ? -2.132 7.860 16.400 1.00 89.75 127 LYS A CA 1
ATOM 1012 C C . LYS A 1 127 ? -3.164 8.699 17.147 1.00 89.75 127 LYS A C 1
ATOM 1014 O O . LYS A 1 127 ? -3.254 8.577 18.367 1.00 89.75 127 LYS A O 1
ATOM 1019 N N . GLU A 1 128 ? -3.942 9.515 16.441 1.00 90.44 128 GLU A N 1
ATOM 1020 C CA . GLU A 1 128 ? -4.999 10.349 17.023 1.00 90.44 128 GLU A CA 1
ATOM 1021 C C . GLU A 1 128 ? -6.069 9.496 17.723 1.00 90.44 128 GLU A C 1
ATOM 1023 O O . GLU A 1 128 ? -6.338 9.687 18.913 1.00 90.44 128 GLU A O 1
ATOM 1028 N N . VAL A 1 129 ? -6.622 8.503 17.018 1.00 88.94 129 VAL A N 1
ATOM 1029 C CA . VAL A 1 129 ? -7.639 7.582 17.548 1.00 88.94 129 VAL A CA 1
ATOM 1030 C C . VAL A 1 129 ? -7.077 6.774 18.714 1.00 88.94 129 VAL A C 1
ATOM 1032 O O . VAL A 1 129 ? -7.703 6.683 19.770 1.00 88.94 129 VAL A O 1
ATOM 1035 N N . SER A 1 130 ? -5.859 6.243 18.575 1.00 90.56 130 SER A N 1
ATOM 1036 C CA . SER A 1 130 ? -5.212 5.488 19.648 1.00 90.56 130 SER A CA 1
ATOM 1037 C C . SER A 1 130 ? -4.965 6.357 20.886 1.00 90.56 130 SER A C 1
ATOM 1039 O O . SER A 1 130 ? -5.178 5.885 21.999 1.00 90.56 130 SER A O 1
ATOM 1041 N N . LYS A 1 131 ? -4.579 7.630 20.726 1.00 92.06 131 LYS A N 1
ATOM 1042 C CA . LYS A 1 131 ? -4.404 8.571 21.845 1.00 92.06 131 LYS A CA 1
ATOM 1043 C C . LYS A 1 131 ? -5.728 8.841 22.561 1.00 92.06 131 LYS A C 1
ATOM 1045 O O . LYS A 1 131 ? -5.764 8.762 23.787 1.00 92.06 131 LYS A O 1
ATOM 1050 N N . ARG A 1 132 ? -6.806 9.107 21.813 1.00 88.81 132 ARG A N 1
ATOM 1051 C CA . ARG A 1 132 ? -8.156 9.313 22.370 1.00 88.81 132 ARG A CA 1
ATOM 1052 C C . ARG A 1 132 ? -8.632 8.093 23.162 1.00 88.81 132 ARG A C 1
ATOM 1054 O O . ARG A 1 132 ? -9.038 8.235 24.308 1.00 88.81 132 ARG A O 1
ATOM 1061 N N . LEU A 1 133 ? -8.491 6.893 22.597 1.00 88.94 133 LEU A N 1
ATOM 1062 C CA . LEU A 1 133 ? -8.900 5.646 23.252 1.00 88.94 133 LEU A CA 1
ATOM 1063 C C . LEU A 1 133 ? -8.031 5.284 24.461 1.00 88.94 133 LEU A C 1
ATOM 1065 O O . LEU A 1 133 ? -8.529 4.711 25.424 1.00 88.94 133 LEU A O 1
ATOM 1069 N N . LYS A 1 134 ? -6.733 5.607 24.443 1.00 88.94 134 LYS A N 1
ATOM 1070 C CA . LYS A 1 134 ? -5.856 5.389 25.605 1.00 88.94 134 LYS A CA 1
ATOM 1071 C C . LYS A 1 134 ? -6.188 6.322 26.767 1.00 88.94 134 LYS A C 1
ATOM 1073 O O . LYS A 1 134 ? -6.086 5.887 27.908 1.00 88.94 134 LYS A O 1
ATOM 1078 N N . ALA A 1 135 ? -6.567 7.567 26.476 1.00 89.50 135 ALA A N 1
ATOM 1079 C CA . ALA A 1 135 ? -6.941 8.558 27.484 1.00 89.50 135 ALA A CA 1
ATOM 1080 C C . ALA A 1 135 ? -8.351 8.338 28.062 1.00 89.50 135 ALA A C 1
ATOM 1082 O O . ALA A 1 135 ? -8.646 8.844 29.139 1.00 89.50 135 ALA A O 1
ATOM 1083 N N . ALA A 1 136 ? -9.211 7.596 27.362 1.00 86.94 136 ALA A N 1
ATOM 1084 C CA . ALA A 1 136 ? -10.567 7.316 27.809 1.00 86.94 136 ALA A CA 1
ATOM 1085 C C . ALA A 1 136 ? -10.611 6.306 28.971 1.00 86.94 136 ALA A C 1
ATOM 1087 O O . ALA A 1 136 ? -9.996 5.231 28.918 1.00 86.94 136 ALA A O 1
ATOM 1088 N N . GLU A 1 137 ? -11.416 6.636 29.983 1.00 82.44 137 GLU A N 1
ATOM 1089 C CA . GLU A 1 137 ? -11.796 5.732 31.074 1.00 82.44 137 GLU A CA 1
ATOM 1090 C C . GLU A 1 137 ? -12.592 4.540 30.512 1.00 82.44 137 GLU A C 1
ATOM 1092 O O . GLU A 1 137 ? -12.177 3.387 30.654 1.00 82.44 137 GLU A O 1
ATOM 1097 N N . PHE A 1 138 ? -13.636 4.828 29.721 1.00 88.50 138 PHE A N 1
ATOM 1098 C CA . PHE A 1 138 ? -14.470 3.841 29.029 1.00 88.50 138 PHE A CA 1
ATOM 1099 C C . PHE A 1 138 ? -14.085 3.707 27.547 1.00 88.50 138 PHE A C 1
ATOM 1101 O O . PHE A 1 138 ? -14.582 4.404 26.657 1.00 88.50 138 PHE A O 1
ATOM 1108 N N . LYS A 1 139 ? -13.168 2.773 27.263 1.00 86.75 139 LYS A N 1
ATOM 1109 C CA . LYS A 1 139 ? -12.613 2.557 25.911 1.00 86.75 139 LYS A CA 1
ATOM 1110 C C . LYS A 1 139 ? -13.652 2.070 24.901 1.00 86.75 139 LYS A C 1
ATOM 1112 O O . LYS A 1 139 ? -13.615 2.500 23.753 1.00 86.75 139 LYS A O 1
ATOM 1117 N N . ILE A 1 140 ? -14.567 1.196 25.327 1.00 87.88 140 ILE A N 1
ATOM 1118 C CA . ILE A 1 140 ? -15.616 0.625 24.468 1.00 87.88 140 ILE A CA 1
ATOM 1119 C C . ILE A 1 140 ? -16.610 1.709 24.043 1.00 87.88 140 ILE A C 1
ATOM 1121 O O . ILE A 1 140 ? -16.877 1.843 22.855 1.00 87.88 140 ILE A O 1
ATOM 1125 N N . GLU A 1 141 ? -17.093 2.532 24.975 1.00 88.19 141 GLU A N 1
ATOM 1126 C CA . GLU A 1 141 ? -18.030 3.626 24.674 1.00 88.19 141 GLU A CA 1
ATOM 1127 C C . GLU A 1 141 ? -17.412 4.658 23.728 1.00 88.19 141 GLU A C 1
ATOM 1129 O O . GLU A 1 141 ? -18.035 5.085 22.756 1.00 88.19 141 GLU A O 1
ATOM 1134 N N . THR A 1 142 ? -16.142 5.001 23.956 1.00 88.44 142 THR A N 1
ATOM 1135 C CA . THR A 1 142 ? -15.407 5.919 23.077 1.00 88.44 142 THR A CA 1
ATOM 1136 C C . THR A 1 142 ? -15.224 5.318 21.681 1.00 88.44 142 THR A C 1
ATOM 1138 O O . THR A 1 142 ? -15.432 6.001 20.680 1.00 88.44 142 THR A O 1
ATOM 1141 N N . ALA A 1 143 ? -14.870 4.031 21.587 1.00 87.75 143 ALA A N 1
ATOM 1142 C CA . ALA A 1 143 ? -14.774 3.332 20.306 1.00 87.75 143 ALA A CA 1
ATOM 1143 C C . ALA A 1 143 ? -16.134 3.271 19.594 1.00 87.75 143 ALA A C 1
ATOM 1145 O O . ALA A 1 143 ? -16.200 3.485 18.384 1.00 87.75 143 ALA A O 1
ATOM 1146 N N . GLN A 1 144 ? -17.217 3.048 20.339 1.00 90.56 144 GLN A N 1
ATOM 1147 C CA . GLN A 1 144 ? -18.576 3.052 19.817 1.00 90.56 144 GLN A CA 1
ATOM 1148 C C . GLN A 1 144 ? -18.967 4.420 19.260 1.00 90.56 144 GLN A C 1
ATOM 1150 O O . GLN A 1 144 ? -19.463 4.470 18.140 1.00 90.56 144 GLN A O 1
ATOM 1155 N N . SER A 1 145 ? -18.686 5.510 19.979 1.00 90.88 145 SER A N 1
ATOM 1156 C CA . SER A 1 145 ? -18.926 6.874 19.494 1.00 90.88 145 SER A CA 1
ATOM 1157 C C . SER A 1 145 ? -18.178 7.151 18.190 1.00 90.88 145 SER A C 1
ATOM 1159 O O . SER A 1 145 ? -18.791 7.622 17.241 1.00 90.88 145 SER A O 1
ATOM 1161 N N . ILE A 1 146 ? -16.895 6.780 18.090 1.00 88.44 146 ILE A N 1
ATOM 1162 C CA . ILE A 1 146 ? -16.109 6.983 16.860 1.00 88.44 146 ILE A CA 1
ATOM 1163 C C . ILE A 1 146 ? -16.704 6.196 15.683 1.00 88.44 146 ILE A C 1
ATOM 1165 O O . ILE A 1 146 ? -16.796 6.715 14.570 1.00 88.44 146 ILE A O 1
ATOM 1169 N N . VAL A 1 147 ? -17.098 4.941 15.913 1.00 89.06 147 VAL A N 1
ATOM 1170 C CA . VAL A 1 147 ? -17.708 4.095 14.877 1.00 89.06 147 VAL A CA 1
ATOM 1171 C C . VAL A 1 147 ? -19.094 4.612 14.482 1.00 89.06 147 VAL A C 1
ATOM 1173 O O . VAL A 1 147 ? -19.439 4.570 13.303 1.00 89.06 147 VAL A O 1
ATOM 1176 N N . ASP A 1 148 ? -19.876 5.119 15.433 1.00 88.62 148 ASP A N 1
ATOM 1177 C CA . ASP A 1 148 ? -21.195 5.698 15.176 1.00 88.62 148 ASP A CA 1
ATOM 1178 C C . ASP A 1 148 ? -21.102 7.008 14.394 1.00 88.62 148 ASP A C 1
ATOM 1180 O O . ASP A 1 148 ? -21.793 7.156 13.388 1.00 88.62 148 ASP A O 1
ATOM 1184 N N . ASP A 1 149 ? -20.187 7.904 14.762 1.00 87.94 149 ASP A N 1
ATOM 1185 C CA . ASP A 1 149 ? -19.920 9.138 14.019 1.00 87.94 149 ASP A CA 1
ATOM 1186 C C . ASP A 1 149 ? -19.515 8.842 12.573 1.00 87.94 149 ASP A C 1
ATOM 1188 O O . ASP A 1 149 ? -19.962 9.516 11.642 1.00 87.94 149 ASP A O 1
ATOM 1192 N N . LEU A 1 150 ? -18.691 7.811 12.368 1.00 86.19 150 LEU A N 1
ATOM 1193 C CA . LEU A 1 150 ? -18.266 7.387 11.040 1.00 86.19 150 LEU A CA 1
ATOM 1194 C C . LEU A 1 150 ? -19.404 6.724 10.253 1.00 86.19 150 LEU A C 1
ATOM 1196 O O . LEU A 1 150 ? -19.559 6.978 9.062 1.00 86.19 150 LEU A O 1
ATOM 1200 N N . SER A 1 151 ? -20.230 5.905 10.905 1.00 83.19 151 SER A N 1
ATOM 1201 C CA . SER A 1 151 ? -21.396 5.280 10.274 1.00 83.19 151 SER A CA 1
ATOM 1202 C C . SER A 1 151 ? -22.463 6.308 9.887 1.00 83.19 151 SER A C 1
ATOM 1204 O O . SER A 1 151 ? -23.119 6.146 8.858 1.00 83.19 151 SER A O 1
ATOM 1206 N N . ASN A 1 152 ? -22.636 7.363 10.685 1.00 83.56 152 ASN A N 1
ATOM 1207 C CA . ASN A 1 152 ? -23.614 8.426 10.446 1.00 83.56 152 ASN A CA 1
ATOM 1208 C C . ASN A 1 152 ? -23.236 9.325 9.258 1.00 83.56 152 ASN A C 1
ATOM 1210 O O . ASN A 1 152 ? -24.107 9.967 8.678 1.00 83.56 152 ASN A O 1
ATOM 1214 N N . GLN A 1 153 ? -21.967 9.323 8.839 1.00 82.69 153 GLN A N 1
ATOM 1215 C CA . GLN A 1 153 ? -21.519 9.997 7.613 1.00 82.69 153 GLN A CA 1
ATOM 1216 C C . GLN A 1 153 ? -21.983 9.279 6.328 1.00 82.69 153 GLN A C 1
ATOM 1218 O O . GLN A 1 153 ? -21.869 9.832 5.232 1.00 82.69 153 GLN A O 1
ATOM 1223 N N . GLY A 1 154 ? -22.547 8.068 6.435 1.00 71.31 154 GLY A N 1
ATOM 1224 C CA . GLY A 1 154 ? -23.178 7.357 5.321 1.00 71.31 154 GLY A CA 1
ATOM 1225 C C . GLY A 1 154 ? -22.216 7.087 4.159 1.00 71.31 154 GLY A C 1
ATOM 1226 O O . GLY A 1 154 ? -21.104 6.606 4.357 1.00 71.31 154 GLY A O 1
ATOM 1227 N N . GLN A 1 155 ? -22.635 7.401 2.929 1.00 62.62 155 GLN A N 1
ATOM 1228 C CA . GLN A 1 155 ? -21.808 7.221 1.722 1.00 62.62 155 GLN A CA 1
ATOM 1229 C C . GLN A 1 155 ? -20.578 8.147 1.674 1.00 62.62 155 GLN A C 1
ATOM 1231 O O . GLN A 1 155 ? -19.659 7.892 0.900 1.00 62.62 155 GLN A O 1
ATOM 1236 N N . PHE A 1 156 ? -20.544 9.194 2.504 1.00 59.69 156 PHE A N 1
ATOM 1237 C CA . PHE A 1 156 ? -19.412 10.116 2.628 1.00 59.69 156 PHE A CA 1
ATOM 1238 C C . PHE A 1 156 ? -18.444 9.721 3.750 1.00 59.69 156 PHE A C 1
ATOM 1240 O O . PHE A 1 156 ? -17.504 10.465 4.029 1.00 59.69 156 PHE A O 1
ATOM 1247 N N . ALA A 1 157 ? -18.662 8.572 4.399 1.00 70.94 157 ALA A N 1
ATOM 1248 C CA . ALA A 1 157 ? -17.769 8.075 5.434 1.00 70.94 157 ALA A CA 1
ATOM 1249 C C . ALA A 1 157 ? -16.351 7.886 4.87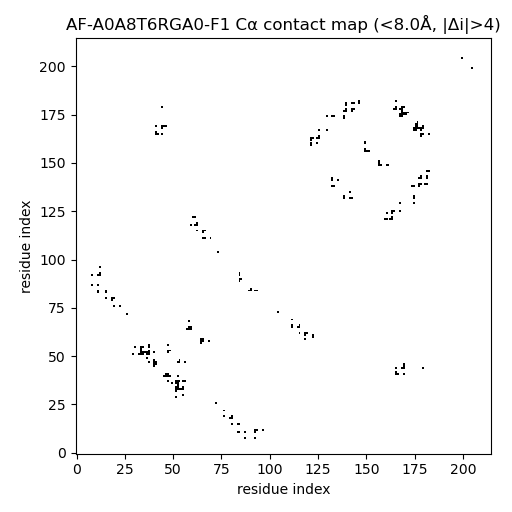8 1.00 70.94 157 ALA A C 1
ATOM 1251 O O . ALA A 1 157 ? -16.144 7.224 3.857 1.00 70.94 157 ALA A O 1
ATOM 1252 N N . ASP A 1 158 ? -15.359 8.449 5.570 1.00 77.00 158 ASP A N 1
ATOM 1253 C CA . ASP A 1 158 ? -13.963 8.341 5.155 1.00 77.00 158 ASP A CA 1
ATOM 1254 C C . ASP A 1 158 ? -13.489 6.881 5.264 1.00 77.00 158 ASP A C 1
ATOM 1256 O O . ASP A 1 158 ? -13.201 6.370 6.352 1.00 77.00 158 ASP A O 1
ATOM 1260 N N . GLY A 1 159 ? -13.378 6.199 4.119 1.00 81.00 159 GLY A N 1
ATOM 1261 C CA . GLY A 1 159 ? -12.871 4.825 4.028 1.00 81.00 159 GLY A CA 1
ATOM 1262 C C . GLY A 1 159 ? -11.479 4.650 4.646 1.00 81.00 159 GLY A C 1
ATOM 1263 O O . GLY A 1 159 ? -11.129 3.558 5.096 1.00 81.00 159 GLY A O 1
ATOM 1264 N N . ARG A 1 160 ? -10.693 5.729 4.756 1.00 82.69 160 ARG A N 1
ATOM 1265 C CA . ARG A 1 160 ? -9.388 5.711 5.431 1.00 82.69 160 ARG A CA 1
ATOM 1266 C C . ARG A 1 160 ? -9.537 5.578 6.940 1.00 82.69 160 ARG A C 1
ATOM 1268 O O . ARG A 1 160 ? -8.728 4.899 7.566 1.00 82.69 160 ARG A O 1
ATOM 1275 N N . LEU A 1 161 ? -10.558 6.196 7.530 1.00 84.62 161 LEU A N 1
ATOM 1276 C CA . LEU A 1 161 ? -10.814 6.070 8.961 1.00 84.62 161 LEU A CA 1
ATOM 1277 C C . LEU A 1 161 ? -11.344 4.671 9.297 1.00 84.62 161 LEU A C 1
ATOM 1279 O O . LEU A 1 161 ? -10.915 4.094 10.295 1.00 84.62 161 LEU A O 1
ATOM 1283 N N . TRP A 1 162 ? -12.164 4.077 8.421 1.00 86.12 162 TRP A N 1
ATOM 1284 C CA . TRP A 1 162 ? -12.525 2.657 8.514 1.00 86.12 162 TRP A CA 1
ATOM 1285 C C . TRP A 1 162 ? -11.287 1.762 8.495 1.00 86.12 162 TRP A C 1
ATOM 1287 O O . TRP A 1 162 ? -11.097 0.956 9.404 1.00 86.12 162 TRP A O 1
ATOM 1297 N N . PHE A 1 163 ? -10.404 1.952 7.512 1.00 87.44 163 PHE A N 1
ATOM 1298 C CA . PHE A 1 163 ? -9.139 1.223 7.415 1.00 87.44 163 PHE A CA 1
ATOM 1299 C C . PHE A 1 163 ? -8.303 1.330 8.702 1.00 87.44 163 PHE A C 1
ATOM 1301 O O . PHE A 1 163 ? -7.808 0.325 9.215 1.00 87.44 163 PHE A O 1
ATOM 1308 N N . VAL A 1 164 ? -8.193 2.536 9.269 1.00 89.81 164 VAL A N 1
ATOM 1309 C CA . VAL A 1 164 ? -7.493 2.775 10.539 1.00 89.81 164 VAL A CA 1
ATOM 1310 C C . VAL A 1 164 ? -8.146 2.023 11.699 1.00 89.81 164 VAL A C 1
ATOM 1312 O O . VAL A 1 164 ? -7.435 1.386 12.475 1.00 89.81 164 VAL A O 1
ATOM 1315 N N . LEU A 1 165 ? -9.475 2.056 11.824 1.00 90.00 165 LEU A N 1
ATOM 1316 C CA . LEU A 1 165 ? -10.195 1.356 12.893 1.00 90.00 165 LEU A CA 1
ATOM 1317 C C . LEU A 1 165 ? -9.982 -0.156 12.820 1.00 90.00 165 LEU A C 1
ATOM 1319 O O . LEU A 1 165 ? -9.641 -0.773 13.831 1.00 90.00 165 LEU A O 1
ATOM 1323 N N . PHE A 1 166 ? -10.093 -0.751 11.631 1.00 89.88 166 PHE A N 1
ATOM 1324 C CA . PHE A 1 166 ? -9.797 -2.171 11.479 1.00 89.88 166 PHE A CA 1
ATOM 1325 C C . PHE A 1 166 ? -8.330 -2.485 11.793 1.00 89.88 166 PHE A C 1
ATOM 1327 O O . PHE A 1 166 ? -8.042 -3.489 12.445 1.00 89.88 166 PHE A O 1
ATOM 1334 N N . ARG A 1 167 ? -7.383 -1.623 11.411 1.00 89.56 167 ARG A N 1
ATOM 1335 C CA . ARG A 1 167 ? -5.965 -1.831 11.735 1.00 89.56 167 ARG A CA 1
ATOM 1336 C C . ARG A 1 167 ? -5.710 -1.770 13.242 1.00 89.56 167 ARG A C 1
ATOM 1338 O O . ARG A 1 167 ? -4.989 -2.615 13.767 1.00 89.56 167 ARG A O 1
ATOM 1345 N N . ILE A 1 168 ? -6.346 -0.837 13.953 1.00 89.56 168 ILE A N 1
ATOM 1346 C CA . ILE A 1 168 ? -6.294 -0.769 15.422 1.00 89.56 168 ILE A CA 1
ATOM 1347 C C . ILE A 1 168 ? -6.891 -2.035 16.040 1.00 89.56 168 ILE A C 1
ATOM 1349 O O . ILE A 1 168 ? -6.306 -2.575 16.974 1.00 89.56 168 ILE A O 1
ATOM 1353 N N . SER A 1 169 ? -7.998 -2.546 15.495 1.00 91.12 169 SER A N 1
ATOM 1354 C CA . SER A 1 169 ? -8.687 -3.737 16.014 1.00 91.12 169 SER A CA 1
ATOM 1355 C C . SER A 1 169 ? -7.837 -5.016 16.021 1.00 91.12 169 SER A C 1
ATOM 1357 O O . SER A 1 169 ? -8.133 -5.965 16.746 1.00 91.12 169 SER A O 1
ATOM 1359 N N . ARG A 1 170 ? -6.757 -5.045 15.229 1.00 89.12 170 ARG A N 1
ATOM 1360 C CA . ARG A 1 170 ? -5.805 -6.161 15.177 1.00 89.12 170 ARG A CA 1
ATOM 1361 C C . ARG A 1 170 ? -4.747 -6.120 16.282 1.00 89.12 170 ARG A C 1
ATOM 1363 O O . ARG A 1 170 ? -4.009 -7.090 16.448 1.00 89.12 170 ARG A O 1
ATOM 1370 N N . ARG A 1 171 ? -4.634 -5.019 17.030 1.00 88.94 171 ARG A N 1
ATOM 1371 C CA . ARG A 1 171 ? -3.686 -4.912 18.146 1.00 88.94 171 ARG A CA 1
ATOM 1372 C C . ARG A 1 171 ? -4.132 -5.800 19.305 1.00 88.94 171 ARG A C 1
ATOM 1374 O O . ARG A 1 171 ? -5.308 -5.842 19.643 1.00 88.94 171 ARG A O 1
ATOM 1381 N N . GLN A 1 172 ? -3.175 -6.456 19.958 1.00 88.38 172 GLN A N 1
ATOM 1382 C CA . GLN A 1 172 ? -3.425 -7.282 21.148 1.00 88.38 172 GLN A CA 1
ATOM 1383 C C . GLN A 1 172 ? -3.426 -6.459 22.450 1.00 88.38 172 GLN A C 1
ATOM 1385 O O . GLN A 1 172 ? -3.047 -6.955 23.507 1.00 88.38 172 GLN A O 1
ATOM 1390 N N . ASP A 1 173 ? -3.813 -5.184 22.377 1.00 90.12 173 ASP A N 1
ATOM 1391 C CA . ASP A 1 173 ? -3.927 -4.287 23.526 1.00 90.12 173 ASP A CA 1
ATOM 1392 C C . ASP A 1 173 ? -5.410 -4.013 23.862 1.00 90.12 173 ASP A C 1
ATOM 1394 O O . ASP A 1 173 ? -6.294 -4.269 23.039 1.00 90.12 173 ASP A O 1
ATOM 1398 N N . PRO A 1 174 ? -5.732 -3.489 25.063 1.00 88.56 174 PRO A N 1
ATOM 1399 C CA . PRO A 1 174 ? -7.120 -3.204 25.446 1.00 88.56 174 PRO A CA 1
ATOM 1400 C C . PRO A 1 174 ? -7.849 -2.257 24.483 1.00 88.56 174 PRO A C 1
ATOM 1402 O O . PRO A 1 174 ? -9.073 -2.278 24.397 1.00 88.56 174 PRO A O 1
ATOM 1405 N N . VAL A 1 175 ? -7.101 -1.416 23.761 1.00 89.88 175 VAL A N 1
ATOM 1406 C CA . VAL A 1 175 ? -7.640 -0.509 22.742 1.00 89.88 175 VAL A CA 1
ATOM 1407 C C . VAL A 1 175 ? -8.075 -1.293 21.504 1.00 89.88 175 VAL A C 1
ATOM 1409 O O . VAL A 1 175 ? -9.184 -1.086 21.019 1.00 89.88 175 VAL A O 1
ATOM 1412 N N . GLY A 1 176 ? -7.236 -2.205 21.015 1.00 89.31 176 GLY A N 1
ATOM 1413 C CA . GLY A 1 176 ? -7.545 -3.074 19.886 1.00 89.31 176 GLY A CA 1
ATOM 1414 C C . GLY A 1 176 ? -8.750 -3.964 20.158 1.00 89.31 176 GLY A C 1
ATOM 1415 O O . GLY A 1 176 ? -9.666 -3.990 19.338 1.00 89.31 176 GLY A O 1
ATOM 1416 N N . TYR A 1 177 ? -8.820 -4.594 21.336 1.00 91.81 177 TYR A N 1
ATOM 1417 C CA . TYR A 1 177 ? -9.990 -5.390 21.730 1.00 91.81 177 TYR A CA 1
ATOM 1418 C C . TYR A 1 177 ? -11.276 -4.554 21.782 1.00 91.81 177 TYR A C 1
ATOM 1420 O O . TYR A 1 177 ? -12.271 -4.946 21.178 1.00 91.81 177 TYR A O 1
ATOM 1428 N N . ALA A 1 178 ? -11.241 -3.364 22.395 1.00 90.94 178 ALA A N 1
ATOM 1429 C CA . ALA A 1 178 ? -12.410 -2.485 22.457 1.00 90.94 178 ALA A CA 1
ATOM 1430 C C . ALA A 1 178 ? -12.928 -2.095 21.061 1.00 90.94 178 ALA A C 1
ATOM 1432 O O . ALA A 1 178 ? -14.130 -2.139 20.806 1.00 90.94 178 ALA A O 1
ATOM 1433 N N . VAL A 1 179 ? -12.029 -1.748 20.133 1.00 91.00 179 VAL A N 1
ATOM 1434 C CA . VAL A 1 179 ? -12.412 -1.412 18.753 1.00 91.00 179 VAL A CA 1
ATOM 1435 C C . VAL A 1 179 ? -12.935 -2.645 18.013 1.00 91.00 179 VAL A C 1
ATOM 1437 O O . VAL A 1 179 ? -13.946 -2.555 17.319 1.00 91.00 179 VAL A O 1
ATOM 1440 N N . LYS A 1 180 ? -12.288 -3.804 18.176 1.00 91.56 180 LYS A N 1
ATOM 1441 C CA . LYS A 1 180 ? -12.706 -5.069 17.559 1.00 91.56 180 LYS A CA 1
ATOM 1442 C C . LYS A 1 180 ? -14.125 -5.458 17.962 1.00 91.56 180 LYS A C 1
ATOM 1444 O O . LYS A 1 180 ? -14.932 -5.778 17.090 1.00 91.56 180 LYS A O 1
ATOM 1449 N N . ASP A 1 181 ? -14.435 -5.397 19.251 1.00 91.56 181 ASP A N 1
ATOM 1450 C CA . ASP A 1 181 ? -15.747 -5.779 19.772 1.00 91.56 181 ASP A CA 1
ATOM 1451 C C . ASP A 1 181 ? -16.851 -4.880 19.210 1.00 91.56 181 ASP A C 1
ATOM 1453 O O . ASP A 1 181 ? -17.858 -5.381 18.701 1.00 91.56 181 ASP A O 1
ATOM 1457 N N . VAL A 1 182 ? -16.618 -3.563 19.188 1.00 91.06 182 VAL A N 1
ATOM 1458 C CA . VAL A 1 182 ? -17.548 -2.590 18.598 1.00 91.06 182 VAL A CA 1
ATOM 1459 C C . VAL A 1 182 ? -17.758 -2.859 17.106 1.00 91.06 182 VAL A C 1
ATOM 1461 O O . VAL A 1 182 ? -18.900 -2.871 16.639 1.00 91.06 182 VAL A O 1
ATOM 1464 N N . LEU A 1 183 ? -16.690 -3.107 16.341 1.00 91.00 183 LEU A N 1
ATOM 1465 C CA . LEU A 1 183 ? -16.795 -3.392 14.907 1.00 91.00 183 LEU A CA 1
ATOM 1466 C C . LEU A 1 183 ? -17.583 -4.686 14.638 1.00 91.00 183 LEU A C 1
ATOM 1468 O O . LEU A 1 183 ? -18.468 -4.700 13.779 1.00 91.00 183 LEU A O 1
ATOM 1472 N N . ILE A 1 184 ? -17.322 -5.755 15.399 1.00 90.25 184 ILE A N 1
ATOM 1473 C CA . ILE A 1 184 ? -18.062 -7.022 15.297 1.00 90.25 184 ILE A CA 1
ATOM 1474 C C . ILE A 1 184 ? -19.538 -6.814 15.649 1.00 90.25 184 ILE A C 1
ATOM 1476 O O . ILE A 1 184 ? -20.425 -7.344 14.971 1.00 90.25 184 ILE A O 1
ATOM 1480 N N . GLU A 1 185 ? -19.827 -6.052 16.702 1.00 89.62 185 GLU A N 1
ATOM 1481 C CA . GLU A 1 185 ? -21.196 -5.785 17.125 1.00 89.62 185 GLU A CA 1
ATOM 1482 C C . GLU A 1 185 ? -21.972 -4.995 16.064 1.00 89.62 185 GLU A C 1
ATOM 1484 O O . GLU A 1 185 ? -23.088 -5.376 15.692 1.00 89.62 185 GLU A O 1
ATOM 1489 N N . LYS A 1 186 ? -21.376 -3.930 15.518 1.00 86.25 186 LYS A N 1
ATOM 1490 C CA . LYS A 1 186 ? -21.991 -3.122 14.457 1.00 86.25 186 LYS A CA 1
ATOM 1491 C C . LYS A 1 186 ? -22.182 -3.929 13.176 1.00 86.25 186 LYS A C 1
ATOM 1493 O O . LYS A 1 186 ? -23.267 -3.876 12.595 1.00 86.25 186 LYS A O 1
ATOM 1498 N N . GLY A 1 187 ? -21.207 -4.759 12.800 1.00 82.75 187 GLY A N 1
ATOM 1499 C CA . GLY A 1 187 ? -21.331 -5.694 11.680 1.00 82.75 187 GLY A CA 1
ATOM 1500 C C . GLY A 1 187 ? -22.508 -6.661 11.849 1.00 82.75 187 GLY A C 1
ATOM 1501 O O . GLY A 1 187 ? -23.329 -6.812 10.943 1.00 82.75 187 GLY A O 1
ATOM 1502 N N . LYS A 1 188 ? -22.679 -7.250 13.042 1.00 86.44 188 LYS A N 1
ATOM 1503 C CA . LYS A 1 188 ? -23.837 -8.111 13.358 1.00 86.44 188 LYS A CA 1
ATOM 1504 C C . LYS A 1 188 ? -25.164 -7.352 13.278 1.00 86.44 188 LYS A C 1
ATOM 1506 O O . LYS A 1 188 ? -26.144 -7.903 12.775 1.00 86.44 188 LYS A O 1
ATOM 1511 N N . ARG A 1 189 ? -25.220 -6.108 13.767 1.00 81.69 189 ARG A N 1
ATOM 1512 C CA . ARG A 1 189 ? -26.427 -5.262 13.700 1.00 81.69 189 ARG A CA 1
ATOM 1513 C C . ARG A 1 189 ? -26.806 -4.938 12.251 1.00 81.69 189 ARG A C 1
ATOM 1515 O O . ARG A 1 189 ? -27.978 -5.065 11.905 1.00 81.69 189 ARG A O 1
ATOM 1522 N N . LEU A 1 190 ? -25.835 -4.594 11.403 1.00 76.62 190 LEU A N 1
ATOM 1523 C CA . LEU A 1 190 ? -26.046 -4.358 9.970 1.00 76.62 190 LEU A CA 1
ATOM 1524 C C . LEU A 1 190 ? -26.546 -5.616 9.256 1.00 76.62 190 LEU A C 1
ATOM 1526 O O . LEU A 1 190 ? -27.566 -5.566 8.574 1.00 76.62 190 LEU A O 1
ATOM 1530 N N . LEU A 1 191 ? -25.904 -6.764 9.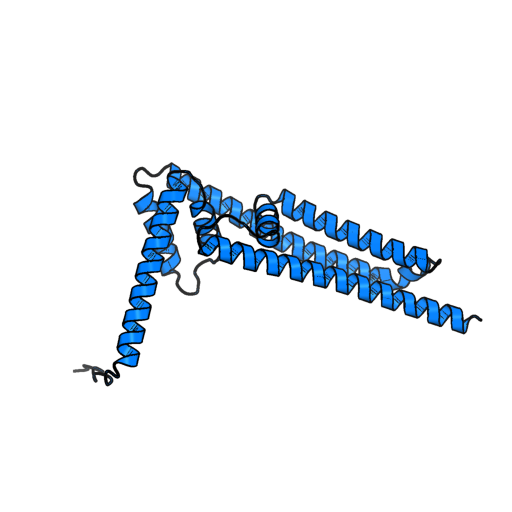489 1.00 76.81 191 LEU A N 1
ATOM 1531 C CA . LEU A 1 191 ? -26.316 -8.035 8.888 1.00 76.81 191 LEU A CA 1
ATOM 1532 C C . LEU A 1 191 ? -27.752 -8.417 9.284 1.00 76.81 191 LEU A C 1
ATOM 1534 O O . LEU A 1 191 ? -28.508 -8.934 8.466 1.00 76.81 191 LEU A O 1
ATOM 1538 N N . ARG A 1 192 ? -28.147 -8.151 10.537 1.00 81.31 192 ARG A N 1
ATOM 1539 C CA . ARG A 1 192 ? -29.528 -8.359 11.001 1.00 81.31 192 ARG A CA 1
ATOM 1540 C C . ARG A 1 192 ? -30.517 -7.430 10.299 1.00 81.31 192 ARG A C 1
ATOM 1542 O O . ARG A 1 192 ? -31.595 -7.898 9.954 1.00 81.31 192 ARG A O 1
ATOM 1549 N N . ARG A 1 193 ? -30.167 -6.157 10.071 1.00 77.69 193 ARG A N 1
ATOM 1550 C CA . ARG A 1 193 ? -31.017 -5.210 9.326 1.00 77.69 193 ARG A CA 1
ATOM 1551 C C . ARG A 1 193 ? -31.221 -5.659 7.882 1.00 77.69 193 ARG A C 1
ATOM 1553 O O . ARG A 1 193 ? -32.363 -5.759 7.461 1.00 77.69 193 ARG A O 1
ATOM 1560 N N . ILE A 1 194 ? -30.143 -6.032 7.189 1.00 76.38 194 ILE A N 1
ATOM 1561 C CA . ILE A 1 194 ? -30.205 -6.530 5.806 1.00 76.38 194 ILE A CA 1
ATOM 1562 C C . ILE A 1 194 ? -31.074 -7.786 5.731 1.00 76.38 194 ILE A C 1
ATOM 1564 O O . ILE A 1 194 ? -32.023 -7.828 4.963 1.00 76.38 194 ILE A O 1
ATOM 1568 N N . LYS A 1 195 ? -30.842 -8.774 6.608 1.00 79.38 195 LYS A N 1
ATOM 1569 C CA . LYS A 1 195 ? -31.679 -9.984 6.661 1.00 79.38 195 LYS A CA 1
ATOM 1570 C C . LYS A 1 195 ? -33.149 -9.676 6.950 1.00 79.38 195 LYS A C 1
ATOM 1572 O O . LYS A 1 195 ? -34.018 -10.363 6.427 1.00 79.38 195 LYS A O 1
ATOM 1577 N N . ALA A 1 196 ? -33.438 -8.676 7.783 1.00 77.50 196 ALA A N 1
ATOM 1578 C CA . ALA A 1 196 ? -34.807 -8.263 8.078 1.00 77.50 196 ALA A CA 1
ATOM 1579 C C . ALA A 1 196 ? -35.466 -7.549 6.883 1.00 77.50 196 ALA A C 1
ATOM 1581 O O . ALA A 1 196 ? -36.649 -7.760 6.628 1.00 77.50 196 ALA A O 1
ATOM 1582 N N . GLU A 1 197 ? -34.718 -6.733 6.139 1.00 77.00 197 GLU A N 1
ATOM 1583 C CA . GLU A 1 197 ? -35.180 -6.089 4.905 1.00 77.00 197 GLU A CA 1
ATOM 1584 C C . GLU A 1 197 ? -35.387 -7.101 3.775 1.00 77.00 197 GLU A C 1
ATOM 1586 O O . GLU A 1 197 ? -36.425 -7.072 3.117 1.00 77.00 197 GLU A O 1
ATOM 1591 N N . ASP A 1 198 ? -34.463 -8.043 3.596 1.00 76.69 198 ASP A N 1
ATOM 1592 C CA . ASP A 1 198 ? -34.581 -9.125 2.619 1.00 76.69 198 ASP A CA 1
ATOM 1593 C C . ASP A 1 198 ? -35.748 -10.051 2.962 1.00 76.69 198 ASP A C 1
ATOM 1595 O O . ASP A 1 198 ? -36.531 -10.397 2.082 1.00 76.69 198 ASP A O 1
ATOM 1599 N N . ALA A 1 199 ? -35.944 -10.384 4.243 1.00 74.94 199 ALA A N 1
ATOM 1600 C CA . ALA A 1 199 ? -37.117 -11.130 4.691 1.00 74.94 199 ALA A CA 1
ATOM 1601 C C . ALA A 1 199 ? -38.422 -10.368 4.409 1.00 74.94 199 ALA A C 1
ATOM 1603 O O . ALA A 1 199 ? -39.391 -10.978 3.971 1.00 74.94 199 ALA A O 1
ATOM 1604 N N . ARG A 1 200 ? -38.454 -9.038 4.588 1.00 70.69 200 ARG A N 1
ATOM 1605 C CA . ARG A 1 200 ? -39.613 -8.202 4.221 1.00 70.69 200 ARG A CA 1
ATOM 1606 C C . ARG A 1 200 ? -39.858 -8.170 2.710 1.00 70.69 200 ARG A C 1
ATOM 1608 O O . ARG A 1 200 ? -41.011 -8.220 2.292 1.00 70.69 200 ARG A O 1
ATOM 1615 N N . ARG A 1 201 ? -38.797 -8.118 1.898 1.00 70.06 201 ARG A N 1
ATOM 1616 C CA . ARG A 1 201 ? -38.875 -8.150 0.426 1.00 70.06 201 ARG A CA 1
ATOM 1617 C C . ARG A 1 201 ? -39.321 -9.516 -0.101 1.00 70.06 201 ARG A C 1
ATOM 1619 O O . ARG A 1 201 ? -40.149 -9.571 -1.002 1.00 70.06 201 ARG A O 1
ATOM 1626 N N . MET A 1 202 ? -38.816 -10.608 0.474 1.00 66.69 202 MET A N 1
ATOM 1627 C CA . MET A 1 202 ? -39.179 -11.983 0.102 1.00 66.69 202 MET A CA 1
ATOM 1628 C C . MET A 1 202 ? -40.562 -12.396 0.617 1.00 66.69 202 MET A C 1
ATOM 1630 O O . MET A 1 202 ? -41.231 -13.194 -0.030 1.00 66.69 202 MET A O 1
ATOM 1634 N N . ALA A 1 203 ? -41.019 -11.837 1.742 1.00 64.94 203 ALA A N 1
ATOM 1635 C CA . ALA A 1 203 ? -42.352 -12.096 2.288 1.00 64.94 203 ALA A CA 1
ATOM 1636 C C . ALA A 1 203 ? -43.493 -11.447 1.482 1.00 64.94 203 ALA A C 1
ATOM 1638 O O . ALA A 1 203 ? -44.650 -11.603 1.862 1.00 64.94 203 ALA A O 1
ATOM 1639 N N . GLY A 1 204 ? -43.197 -10.726 0.391 1.00 52.41 204 GLY A N 1
ATOM 1640 C CA . GLY A 1 204 ? -44.221 -10.191 -0.508 1.00 52.41 204 GLY A CA 1
ATOM 1641 C C . GLY A 1 204 ? -45.240 -9.302 0.201 1.00 52.41 204 GLY A C 1
ATOM 1642 O O . GLY A 1 204 ? -46.419 -9.345 -0.143 1.00 52.41 204 GLY A O 1
ATOM 1643 N N . ALA A 1 205 ? -44.818 -8.530 1.210 1.00 49.06 205 ALA A N 1
ATOM 1644 C CA . ALA A 1 205 ? -45.722 -7.594 1.857 1.00 49.06 205 ALA A CA 1
ATOM 1645 C C . ALA A 1 205 ? -46.216 -6.599 0.788 1.00 49.06 205 ALA A C 1
ATOM 1647 O O . ALA A 1 205 ? -45.382 -5.905 0.192 1.00 49.06 205 ALA A O 1
ATOM 1648 N N . PRO A 1 206 ? -47.532 -6.535 0.501 1.00 46.06 206 PRO A N 1
ATOM 1649 C CA . PRO A 1 206 ? -48.057 -5.504 -0.379 1.00 46.06 206 PRO A CA 1
ATOM 1650 C C . PRO A 1 206 ? -47.676 -4.142 0.214 1.00 46.06 206 PRO A C 1
ATOM 1652 O O . PRO A 1 206 ? -47.549 -4.036 1.440 1.00 46.06 206 PRO A O 1
ATOM 1655 N N . PRO A 1 207 ? -47.470 -3.101 -0.613 1.00 46.88 207 PRO A N 1
ATOM 1656 C CA . PRO A 1 207 ? -47.256 -1.762 -0.091 1.00 46.88 207 PRO A CA 1
ATOM 1657 C C . PRO A 1 207 ? -48.463 -1.439 0.788 1.00 46.88 207 PRO A C 1
ATOM 1659 O O . PRO A 1 207 ? -49.574 -1.305 0.276 1.00 46.88 207 PRO A O 1
ATOM 1662 N N . SER A 1 208 ? -48.284 -1.383 2.113 1.00 47.22 208 SER A N 1
ATOM 1663 C CA . SER A 1 208 ? -49.340 -0.853 2.960 1.00 47.22 208 SER A CA 1
ATOM 1664 C C . SER A 1 208 ? -49.441 0.613 2.576 1.00 47.22 208 SER A C 1
ATOM 1666 O O . SER A 1 208 ? -48.517 1.398 2.786 1.00 47.22 208 SER A O 1
ATOM 1668 N N . SER A 1 209 ? -50.532 0.923 1.898 1.00 43.31 209 SER A N 1
ATOM 1669 C CA . SER A 1 209 ? -50.949 2.245 1.492 1.00 43.31 209 SER A CA 1
ATOM 1670 C C . SER A 1 209 ? -51.068 3.147 2.719 1.00 43.31 209 SER A C 1
ATOM 1672 O O . SER A 1 209 ? -52.139 3.274 3.297 1.00 43.31 209 SER A O 1
ATOM 1674 N N . GLU A 1 210 ? -49.973 3.774 3.119 1.00 49.56 210 GLU A N 1
ATOM 1675 C CA . GLU A 1 210 ? -50.005 4.985 3.929 1.00 49.56 210 GLU A CA 1
ATOM 1676 C C . GLU A 1 210 ? -49.153 6.040 3.235 1.00 49.56 210 GLU A C 1
ATOM 1678 O O . GLU A 1 210 ? -47.973 6.249 3.499 1.00 49.56 210 GLU A O 1
ATOM 1683 N N . GLY A 1 211 ? -49.799 6.702 2.288 1.00 39.88 211 GLY A N 1
ATOM 1684 C CA . GLY A 1 211 ? -49.527 8.090 1.964 1.00 39.88 211 GLY A CA 1
ATOM 1685 C C . GLY A 1 211 ? -50.834 8.731 1.494 1.00 39.88 211 GLY A C 1
ATOM 1686 O O . GLY A 1 211 ? -51.693 8.011 0.982 1.00 39.88 211 GLY A O 1
ATOM 1687 N N . PRO A 1 212 ? -50.994 10.060 1.567 1.00 45.88 212 PRO A N 1
ATOM 1688 C CA . PRO A 1 212 ? -50.535 11.012 2.574 1.00 45.88 212 PRO A CA 1
ATOM 1689 C C . PRO A 1 212 ? -51.740 11.540 3.387 1.00 45.88 212 PRO A C 1
ATOM 1691 O O . PRO A 1 212 ? -52.772 11.896 2.823 1.00 45.88 212 PRO A O 1
ATOM 1694 N N . GLY A 1 213 ? -51.618 11.630 4.712 1.00 45.19 213 GLY A N 1
ATOM 1695 C CA . GLY A 1 213 ? -52.588 12.363 5.531 1.00 45.19 213 GLY A CA 1
ATOM 1696 C C . GLY A 1 213 ? -52.390 13.865 5.345 1.00 45.19 213 GLY A C 1
ATOM 1697 O O . GLY A 1 213 ? -51.551 14.455 6.020 1.00 45.19 213 GLY A O 1
ATOM 1698 N N . ILE A 1 214 ? -53.116 14.451 4.396 1.00 44.31 214 ILE A N 1
ATOM 1699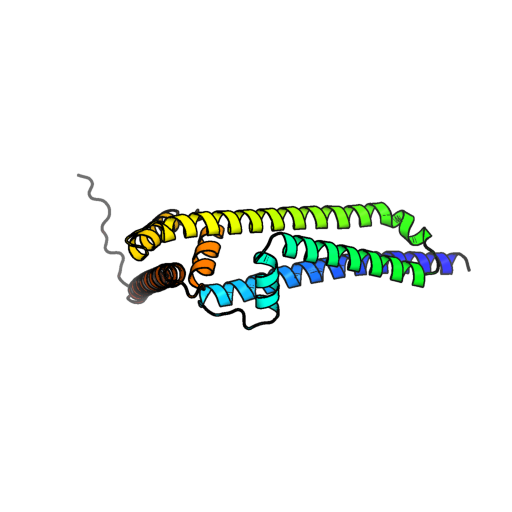 C CA . ILE A 1 214 ? -53.332 15.895 4.287 1.00 44.31 214 ILE A CA 1
ATOM 1700 C C . ILE A 1 214 ? -54.800 16.107 4.668 1.00 44.31 214 ILE A C 1
ATOM 1702 O O . ILE A 1 214 ? -55.677 15.540 4.014 1.00 44.31 214 ILE A O 1
ATOM 1706 N N . GLU A 1 215 ? -55.032 16.837 5.761 1.00 39.72 215 GLU A N 1
ATOM 1707 C CA . GLU A 1 215 ? -56.337 17.434 6.085 1.00 39.72 215 GLU A CA 1
ATOM 1708 C C . GLU A 1 215 ? -56.700 18.532 5.078 1.00 39.72 215 GLU A C 1
ATOM 1710 O O . GLU A 1 215 ? -55.781 19.272 4.650 1.00 39.72 215 GLU A O 1
#

Solvent-accessible surface area (backbone atoms only — not comparable to full-atom values): 11644 Å² total; per-residue (Å²): 109,68,70,58,54,51,52,52,50,52,52,49,49,52,50,49,53,51,50,55,52,47,52,53,49,53,50,54,49,50,53,52,52,7,46,54,46,31,50,52,27,39,78,70,70,47,72,64,79,50,72,48,12,38,50,36,49,52,34,61,72,38,58,66,42,43,50,49,55,50,51,50,50,53,52,53,53,51,51,50,48,51,50,54,33,58,73,69,73,40,68,74,62,47,63,85,42,46,69,57,52,51,48,54,52,51,54,48,50,52,54,47,52,55,50,40,52,53,38,48,51,38,53,51,50,40,50,52,54,51,50,54,40,68,72,39,88,57,38,47,63,53,39,39,50,56,52,47,58,44,56,72,43,53,96,72,35,58,66,59,58,52,52,32,50,42,58,45,28,68,41,98,46,76,61,9,48,27,36,35,52,42,52,53,50,52,50,54,53,50,52,50,50,51,53,51,51,49,49,50,63,72,64,63,65,70,83,77,88,81,79,78,98,73,134

Radius of gyration: 25.99 Å; Cα contacts (8 Å, |Δi|>4): 144; chains: 1; bounding box: 82×32×75 Å

Mean predicted aligned error: 8.88 Å

Secondary structure (DSSP, 8-state):
-HHHHHHHHHHHHHHHHHHHHHHHHHHHHHHHHHHHHHHHHHHTT----SHHHHHHHHHHH-HHHHHHHHHHHHHHHHHHHHHHHHHHT-GGGSGGGHHHHHHHHHHHHHHHHHHHHHHHHHHHHHHHHHHHHHH-SSHHHHHHHHHHHHHHTGGG--HHHHHHHHHHHTSSSHHHHHHHHHHHHHHHHHHHHHHHHHHHHHTT-----------

Foldseek 3Di:
DVVVLVVLLVVLLVVLVVVLVVLVVVVVVLQVVLVVQLVVCLLVLHDSPDPSVVLNCQCLVDLVNLVVSLVVSLVVSVVVSVVSCVVSVHVVSCVVVVVVNVVSNVVSVVVSVVSSVLSVVLVVLLVVLVVQLVPDPDNLVSLLVLVVVQVVCPPNRDVSNVVSLSVLLNDPDPNNVSSVVSSVVVVVVVVVVVVVVVCVVVVPDDPPDDDDPDD

pLDDT: mean 84.41, std 10.92, range [39.72, 93.31]